Protein AF-A0AAD4GF85-F1 (afdb_monomer_lite)

Sequence (269 aa):
MTRWLQRQEAVIWFSGFLNWQHCLGLSNSEGSDSPGLVPSYQISQKPQFLKKTVHYLDQHHGALCFLDALKTFVSTLPRGPQYFEPNIHDHFDLFSNLVLHMPRFEHAAHRDLRIRSHPECSNRVHKPPTPARFDTVLVEVDPEQQQRRGLHGKTNCSVFRLPLHLGQYPQPLAYIHWFKPLQTYNRNVKMFRVSRSTRQWLSNAEIIPIDRIIHGVQFIPTGYVVMHWPIVSTSTSTSTLTFAFLNSIGYILSNHACGEGVGGWVGCK

Radius of gyration: 23.85 Å; chains: 1; bounding box: 64×49×78 Å

Organism: NCBI:txid1328754

Foldseek 3Di:
DVVVVLVVVQVLVVVLVVVVCVLQVVDDDDDDPDPRCQFDKDFDPAQPDWFDFPVNCCPFQVLVCVLVQLQVVLVPDPCHQPDDRRDRNGTWRWTFWMWTFRDDDPPDDGDTAIFGFATWADDPPPDHIDHTDGWKFWFDDDVVVCVVAPTWIWTGWTWTADDPNRHDDPAIKTKIFTWGHQDDQDPVVRWTAIGGDDDPNHTDIHIGGPSRTDHIWDDDPVRTTDDPRPPPPPPDDDDDDDDDDPPPVPPPPPPDDDDDDDDDDDDDD

pLDDT: mean 72.37, std 21.2, range [25.67, 96.12]

Structure (mmCIF, N/CA/C/O backbone):
data_AF-A0AAD4GF85-F1
#
_entry.id   AF-A0AAD4GF85-F1
#
loop_
_atom_site.group_PDB
_atom_site.id
_atom_site.type_symbol
_atom_site.label_atom_id
_atom_site.label_alt_id
_atom_site.label_comp_id
_atom_site.label_asym_id
_atom_site.label_entity_id
_atom_site.label_seq_id
_atom_site.pdbx_PDB_ins_code
_atom_site.Cartn_x
_atom_site.Cartn_y
_atom_site.Cartn_z
_atom_site.occupancy
_atom_site.B_iso_or_equiv
_atom_site.auth_seq_id
_atom_site.auth_comp_id
_atom_site.auth_asym_id
_atom_site.auth_atom_id
_atom_site.pdbx_PDB_model_num
ATOM 1 N N . MET A 1 1 ? 15.822 -28.926 -26.178 1.00 53.88 1 MET A N 1
ATOM 2 C CA . MET A 1 1 ? 15.135 -29.596 -25.047 1.00 53.88 1 MET A CA 1
ATOM 3 C C . MET A 1 1 ? 14.556 -28.637 -24.001 1.00 53.88 1 MET A C 1
ATOM 5 O O . MET A 1 1 ? 13.479 -28.914 -23.498 1.00 53.88 1 MET A O 1
ATOM 9 N N . THR A 1 2 ? 15.167 -27.484 -23.712 1.00 72.25 2 THR A N 1
ATOM 10 C CA . THR A 1 2 ? 14.718 -26.553 -22.647 1.00 72.25 2 THR A CA 1
ATOM 11 C C . THR A 1 2 ? 13.316 -25.946 -22.829 1.00 72.25 2 THR A C 1
ATOM 13 O O . THR A 1 2 ? 12.623 -25.708 -21.846 1.00 72.25 2 THR A O 1
ATOM 16 N N . ARG A 1 3 ? 12.844 -25.745 -24.070 1.00 63.72 3 ARG A N 1
ATOM 17 C CA . ARG A 1 3 ? 11.498 -25.188 -24.338 1.00 63.72 3 ARG A CA 1
ATOM 18 C C . ARG A 1 3 ? 10.346 -26.106 -23.921 1.00 63.72 3 ARG A C 1
ATOM 20 O O . ARG A 1 3 ? 9.285 -25.606 -23.572 1.00 63.72 3 ARG A O 1
ATOM 27 N N . TRP A 1 4 ? 10.531 -27.425 -23.997 1.00 79.94 4 TRP A N 1
ATOM 28 C CA . TRP A 1 4 ? 9.501 -28.380 -23.577 1.00 79.94 4 TRP A CA 1
ATOM 29 C C . TRP A 1 4 ? 9.348 -28.366 -22.054 1.00 79.94 4 TRP A C 1
ATOM 31 O O . TRP A 1 4 ? 8.233 -28.282 -21.555 1.00 79.94 4 TRP A O 1
ATOM 41 N N . LEU A 1 5 ? 10.472 -28.319 -21.335 1.00 76.31 5 LEU A N 1
ATOM 42 C CA . LEU A 1 5 ? 10.495 -28.261 -19.876 1.00 76.31 5 LEU A CA 1
ATOM 43 C C . LEU A 1 5 ? 9.848 -26.967 -19.352 1.00 76.31 5 LEU A C 1
ATOM 45 O O . LEU A 1 5 ? 8.964 -27.029 -18.510 1.00 76.31 5 LEU A O 1
ATOM 49 N N . GLN A 1 6 ? 10.166 -25.817 -19.960 1.00 62.38 6 GLN A N 1
ATOM 50 C CA . GLN A 1 6 ? 9.499 -24.542 -19.653 1.00 62.38 6 GLN A CA 1
ATOM 51 C C . GLN A 1 6 ? 7.983 -24.581 -19.893 1.00 62.38 6 GLN A C 1
ATOM 53 O O . GLN A 1 6 ? 7.231 -23.952 -19.158 1.00 62.38 6 GLN A O 1
ATOM 58 N N . ARG A 1 7 ? 7.517 -25.303 -20.925 1.00 71.94 7 ARG A N 1
ATOM 59 C CA . ARG A 1 7 ? 6.080 -25.483 -21.196 1.00 71.94 7 ARG A CA 1
ATOM 60 C C . ARG A 1 7 ? 5.408 -26.412 -20.184 1.00 71.94 7 ARG A C 1
ATOM 62 O O . ARG A 1 7 ? 4.249 -26.197 -19.862 1.00 71.94 7 ARG A O 1
ATOM 69 N N . GLN A 1 8 ? 6.112 -27.423 -19.690 1.00 70.38 8 GLN A N 1
ATOM 70 C CA . GLN A 1 8 ? 5.592 -28.309 -18.648 1.00 70.38 8 GLN A CA 1
ATOM 71 C C . GLN A 1 8 ? 5.510 -27.596 -17.301 1.00 70.38 8 GLN A C 1
ATOM 73 O O . GLN A 1 8 ? 4.442 -27.575 -16.700 1.00 70.38 8 GLN A O 1
ATOM 78 N N . GLU A 1 9 ? 6.577 -26.907 -16.886 1.00 64.62 9 GLU A N 1
ATOM 79 C CA . GLU A 1 9 ? 6.547 -26.029 -15.709 1.00 64.62 9 GLU A CA 1
ATOM 80 C C . GLU A 1 9 ? 5.398 -25.030 -15.829 1.00 64.62 9 GLU A C 1
ATOM 82 O O . GLU A 1 9 ? 4.623 -24.848 -14.896 1.00 64.62 9 GLU A O 1
ATOM 87 N N . ALA A 1 10 ? 5.228 -24.451 -17.018 1.00 66.75 10 ALA A N 1
ATOM 88 C CA . ALA A 1 10 ? 4.151 -23.531 -17.305 1.00 66.75 10 ALA A CA 1
ATOM 89 C C . ALA A 1 10 ? 2.745 -24.103 -17.044 1.00 66.75 10 ALA A C 1
ATOM 91 O O . ALA A 1 10 ? 1.900 -23.483 -16.398 1.00 66.75 10 ALA A O 1
ATOM 92 N N . VAL A 1 11 ? 2.482 -25.299 -17.556 1.00 70.12 11 VAL A N 1
ATOM 93 C CA . VAL A 1 11 ? 1.194 -25.970 -17.359 1.00 70.12 11 VAL A CA 1
ATOM 94 C C . VAL A 1 11 ? 0.993 -26.337 -15.888 1.00 70.12 11 VAL A C 1
ATOM 96 O O . VAL A 1 11 ? -0.098 -26.129 -15.360 1.00 70.12 11 VAL A O 1
ATOM 99 N N . ILE A 1 12 ? 2.043 -26.801 -15.203 1.00 68.31 12 ILE A N 1
ATOM 100 C CA . ILE A 1 12 ? 1.996 -27.160 -13.779 1.00 68.31 12 ILE A CA 1
ATOM 101 C C . ILE A 1 12 ? 1.658 -25.936 -12.929 1.00 68.31 12 ILE A C 1
ATOM 103 O O . ILE A 1 12 ? 0.705 -25.982 -12.153 1.00 68.31 12 ILE A O 1
ATOM 107 N N . TRP A 1 13 ? 2.366 -24.819 -13.122 1.00 65.38 13 TRP A N 1
ATOM 108 C CA . TRP A 1 13 ? 2.036 -23.565 -12.447 1.00 65.38 13 TRP A CA 1
ATOM 109 C C . TRP A 1 13 ? 0.590 -23.174 -12.749 1.00 65.38 13 TRP A C 1
ATOM 111 O O . TRP A 1 13 ? -0.169 -22.977 -11.804 1.00 65.38 13 TRP A O 1
ATOM 121 N N . PHE A 1 14 ? 0.172 -23.172 -14.024 1.00 67.12 14 PHE A N 1
ATOM 122 C CA . PHE A 1 14 ? -1.190 -22.792 -14.403 1.00 67.12 14 PHE A CA 1
ATOM 123 C C . PHE A 1 14 ? -2.275 -23.625 -13.720 1.00 67.12 14 PHE A C 1
ATOM 125 O O . PHE A 1 14 ? -3.199 -23.061 -13.134 1.00 67.12 14 PHE A O 1
ATOM 132 N N . SER A 1 15 ? -2.115 -24.947 -13.711 1.00 68.56 15 SER A N 1
ATOM 133 C CA . SER A 1 15 ? -3.014 -25.856 -12.996 1.00 68.56 15 SER A CA 1
ATOM 134 C C . SER A 1 15 ? -3.031 -25.598 -11.486 1.00 68.56 15 SER A C 1
ATOM 136 O O . SER A 1 15 ? -4.099 -25.591 -10.881 1.00 68.56 15 SER A O 1
ATOM 138 N N . GLY A 1 16 ? -1.875 -25.289 -10.887 1.00 64.56 16 GLY A N 1
ATOM 139 C CA . GLY A 1 16 ? -1.772 -24.913 -9.480 1.00 64.56 16 GLY A CA 1
ATOM 140 C C . GLY A 1 16 ? -2.574 -23.655 -9.148 1.00 64.56 16 GLY A C 1
ATOM 141 O O . GLY A 1 16 ? -3.289 -23.628 -8.153 1.00 64.56 16 GLY A O 1
ATOM 142 N N . PHE A 1 17 ? -2.533 -22.629 -9.996 1.00 63.88 17 PHE A N 1
ATOM 143 C CA . PHE A 1 17 ? -3.351 -21.429 -9.782 1.00 63.88 17 PHE A CA 1
ATOM 144 C C . PHE A 1 17 ? -4.832 -21.659 -9.997 1.00 63.88 17 PHE A C 1
ATOM 146 O O . PHE A 1 17 ? -5.611 -21.134 -9.214 1.00 63.88 17 PHE A O 1
ATOM 153 N N . LEU A 1 18 ? -5.232 -22.433 -11.009 1.00 65.56 18 LEU A N 1
ATOM 154 C CA . LEU A 1 18 ? -6.646 -22.766 -11.177 1.00 65.56 18 LEU A CA 1
ATOM 155 C C . LEU A 1 18 ? -7.161 -23.527 -9.953 1.00 65.56 18 LEU A C 1
ATOM 157 O O . LEU A 1 18 ? -8.182 -23.152 -9.387 1.00 65.56 18 LEU A O 1
ATOM 161 N N . ASN A 1 19 ? -6.408 -24.518 -9.469 1.00 64.81 19 ASN A N 1
ATOM 162 C CA . ASN A 1 19 ? -6.737 -25.228 -8.233 1.00 64.81 19 ASN A CA 1
ATOM 163 C C . ASN A 1 19 ? -6.766 -24.289 -7.026 1.00 64.81 19 ASN A C 1
ATOM 165 O O . ASN A 1 19 ? -7.674 -24.383 -6.212 1.00 64.81 19 ASN A O 1
ATOM 169 N N . TRP A 1 20 ? -5.822 -23.353 -6.922 1.00 62.88 20 TRP A N 1
ATOM 170 C CA . TRP A 1 20 ? -5.834 -22.332 -5.877 1.00 62.88 20 TRP A CA 1
ATOM 171 C C . TRP A 1 20 ? -7.079 -21.445 -5.954 1.00 62.88 20 TRP A C 1
ATOM 173 O O . TRP A 1 20 ? -7.731 -21.268 -4.932 1.00 62.88 20 TRP A O 1
ATOM 183 N N . GLN A 1 21 ? -7.466 -20.960 -7.137 1.00 60.12 21 GLN A N 1
ATOM 184 C CA . GLN A 1 21 ? -8.703 -20.194 -7.310 1.00 60.12 21 GLN A CA 1
ATOM 185 C C . GLN A 1 21 ? -9.938 -21.011 -6.911 1.00 60.12 21 GLN A C 1
ATOM 187 O O . GLN A 1 21 ? -10.830 -20.491 -6.244 1.00 60.12 21 GLN A O 1
ATOM 192 N N . HIS A 1 22 ? -9.972 -22.300 -7.258 1.00 60.28 22 HIS A N 1
ATOM 193 C CA . HIS A 1 22 ? -11.032 -23.208 -6.823 1.00 60.28 22 HIS A CA 1
ATOM 194 C C . HIS A 1 22 ? -11.029 -23.420 -5.299 1.00 60.28 22 HIS A C 1
ATOM 196 O O . HIS A 1 22 ? -12.092 -23.400 -4.684 1.00 60.28 22 HIS A O 1
ATOM 202 N N . CYS A 1 23 ? -9.859 -23.545 -4.664 1.00 53.03 23 CYS A N 1
ATOM 203 C CA . CYS A 1 23 ? -9.732 -23.643 -3.205 1.00 53.03 23 CYS A CA 1
ATOM 204 C C . CYS A 1 23 ? -10.131 -22.354 -2.474 1.00 53.03 23 CYS A C 1
ATOM 206 O O . CYS A 1 23 ? -10.570 -22.426 -1.328 1.00 53.03 23 CYS A O 1
ATOM 208 N N . LEU A 1 24 ? -9.999 -21.195 -3.123 1.00 55.16 24 LEU A N 1
ATOM 209 C CA . LEU A 1 24 ? -10.470 -19.912 -2.601 1.00 55.16 24 LEU A CA 1
ATOM 210 C C . LEU A 1 24 ? -11.994 -19.732 -2.681 1.00 55.16 24 LEU A C 1
ATOM 212 O O . LEU A 1 24 ? -12.502 -18.710 -2.228 1.00 55.16 24 LEU A O 1
ATOM 216 N N . GLY A 1 25 ? -12.732 -20.705 -3.224 1.00 51.81 25 GLY A N 1
ATOM 217 C CA . GLY A 1 25 ? -14.193 -20.641 -3.306 1.00 51.81 25 GLY A CA 1
ATOM 218 C C . GLY A 1 25 ? -14.712 -19.705 -4.401 1.00 51.81 25 GLY A C 1
ATOM 219 O O . GLY A 1 25 ? -15.858 -19.275 -4.342 1.00 51.81 25 GLY A O 1
ATOM 220 N N . LEU A 1 26 ? -13.900 -19.404 -5.422 1.00 52.22 26 LEU A N 1
ATOM 221 C CA . LEU A 1 26 ? -14.279 -18.505 -6.524 1.00 52.22 26 LEU A CA 1
ATOM 222 C C . LEU A 1 26 ? -15.211 -19.151 -7.566 1.00 52.22 26 LEU A C 1
ATOM 224 O O . LEU A 1 26 ? -15.557 -18.527 -8.568 1.00 52.22 26 LEU A O 1
ATOM 228 N N . SER A 1 27 ? -15.639 -20.396 -7.349 1.00 42.59 27 SER A N 1
ATOM 229 C CA . SER A 1 27 ? -16.716 -21.022 -8.113 1.00 42.59 27 SER A CA 1
ATOM 230 C C . SER A 1 27 ? -18.005 -20.987 -7.300 1.00 42.59 27 SER A C 1
ATOM 232 O O . SER A 1 27 ? -18.141 -21.736 -6.336 1.00 42.59 27 SER A O 1
ATOM 234 N N . ASN A 1 28 ? -18.940 -20.133 -7.721 1.00 46.31 28 ASN A N 1
ATOM 235 C CA . ASN A 1 28 ? -20.337 -20.118 -7.291 1.00 46.31 28 ASN A CA 1
ATOM 236 C C . ASN A 1 28 ? -20.897 -21.546 -7.150 1.00 46.31 28 ASN A C 1
ATOM 238 O O . ASN A 1 28 ? -21.217 -22.167 -8.160 1.00 46.31 28 ASN A O 1
ATOM 242 N N . SER A 1 29 ? -21.032 -22.056 -5.927 1.00 40.81 29 SER A N 1
ATOM 243 C CA . SER A 1 29 ? -22.025 -23.076 -5.583 1.00 40.81 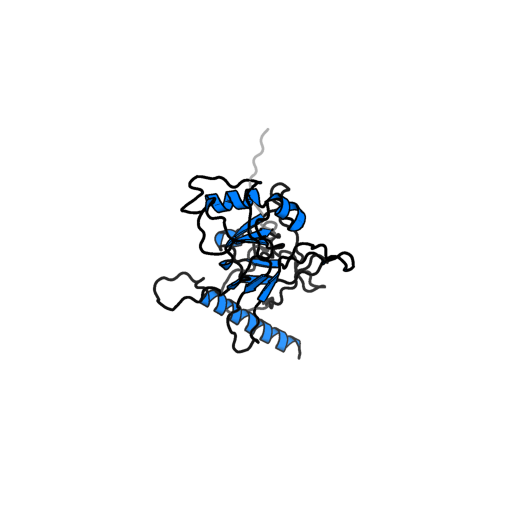29 SER A CA 1
ATOM 244 C C . SER A 1 29 ? -22.114 -23.232 -4.071 1.00 40.81 29 SER A C 1
ATOM 246 O O . SER A 1 29 ? -21.122 -23.437 -3.377 1.00 40.81 29 SER A O 1
ATOM 248 N N . GLU A 1 30 ? -23.345 -23.137 -3.599 1.00 46.44 30 GLU A N 1
ATOM 249 C CA . GLU A 1 30 ? -23.801 -23.320 -2.232 1.00 46.44 30 GLU A CA 1
ATOM 250 C C . GLU A 1 30 ? -23.448 -24.714 -1.679 1.00 46.44 30 GLU A C 1
ATOM 252 O O . GLU A 1 30 ? -23.461 -25.708 -2.404 1.00 46.44 30 GLU A O 1
ATOM 257 N N . GLY A 1 31 ? -23.208 -24.775 -0.364 1.00 44.59 31 GLY A N 1
ATOM 258 C CA . GLY A 1 31 ? -23.506 -25.957 0.448 1.00 44.59 31 GLY A CA 1
ATOM 259 C C . GLY A 1 31 ? -22.481 -27.091 0.457 1.00 44.59 31 GLY A C 1
ATOM 260 O O . GLY A 1 31 ? -22.820 -28.220 0.122 1.00 44.59 31 GLY A O 1
ATOM 261 N N . SER A 1 32 ? -21.257 -26.847 0.931 1.00 41.09 32 SER A N 1
ATOM 262 C CA . SER A 1 32 ? -20.459 -27.926 1.530 1.00 41.09 32 SER A CA 1
ATOM 263 C C . SER A 1 32 ? -19.525 -27.365 2.600 1.00 41.09 32 SER A C 1
ATOM 265 O O . SER A 1 32 ? -18.617 -26.599 2.285 1.00 41.09 32 SER A O 1
ATOM 267 N N . ASP A 1 33 ? -19.740 -27.780 3.853 1.00 42.44 33 ASP A N 1
ATOM 268 C CA . ASP A 1 33 ? -18.974 -27.439 5.064 1.00 42.44 33 ASP A CA 1
ATOM 269 C C . ASP A 1 33 ? -17.546 -28.020 5.045 1.00 42.44 33 ASP A C 1
ATOM 271 O O . ASP A 1 33 ? -17.130 -28.776 5.923 1.00 42.44 33 ASP A O 1
ATOM 275 N N . SER A 1 34 ? -16.768 -27.691 4.018 1.00 47.56 34 SER A N 1
ATOM 276 C CA . SER A 1 34 ? -15.325 -27.900 4.026 1.00 47.56 34 SER A CA 1
ATOM 277 C C . SER A 1 34 ? -14.684 -26.607 4.532 1.00 47.56 34 SER A C 1
ATOM 279 O O . SER A 1 34 ? -15.051 -25.542 4.033 1.00 47.56 34 SER A O 1
ATOM 281 N N . PRO A 1 35 ? -13.763 -26.636 5.517 1.00 47.06 35 PRO A N 1
ATOM 282 C CA . PRO A 1 35 ? -13.169 -25.421 6.063 1.00 47.06 35 PRO A CA 1
ATOM 283 C C . PRO A 1 35 ? -12.453 -24.665 4.940 1.00 47.06 35 PRO A C 1
ATOM 285 O O . PRO A 1 35 ? -11.386 -25.072 4.481 1.00 47.06 35 PRO A O 1
ATOM 288 N N . GLY A 1 36 ? -13.095 -23.598 4.460 1.00 44.00 36 GLY A N 1
ATOM 289 C CA . GLY A 1 36 ? -12.614 -22.771 3.365 1.00 44.00 36 GLY A CA 1
ATOM 290 C C . GLY A 1 36 ? -11.217 -22.257 3.682 1.00 44.00 36 GLY A C 1
ATOM 291 O O . GLY A 1 36 ? -10.998 -21.599 4.701 1.00 44.00 36 GLY A O 1
ATOM 292 N N . LEU A 1 37 ? -10.259 -22.583 2.818 1.00 54.06 37 LEU A N 1
ATOM 293 C CA . LEU A 1 37 ? -8.878 -22.129 2.923 1.00 54.06 37 LEU A CA 1
ATOM 294 C C . LEU A 1 37 ? -8.809 -20.670 2.464 1.00 54.06 37 LEU A C 1
ATOM 296 O O . LEU A 1 37 ? -8.350 -20.371 1.366 1.00 54.06 37 LEU A O 1
ATOM 300 N N . VAL A 1 38 ? -9.285 -19.755 3.311 1.00 56.03 38 VAL A N 1
ATOM 301 C CA . VAL A 1 38 ? -9.046 -18.311 3.174 1.00 56.03 38 VAL A CA 1
ATOM 302 C C . VAL A 1 38 ? -7.534 -18.099 2.998 1.00 56.03 38 VAL A C 1
ATOM 304 O O . VAL A 1 38 ? -6.768 -18.768 3.705 1.00 56.03 38 VAL A O 1
ATOM 307 N N . PRO A 1 39 ? -7.062 -17.211 2.095 1.00 60.38 39 PRO A N 1
ATOM 308 C CA . PRO A 1 39 ? -5.638 -16.943 1.960 1.00 60.38 39 PRO A CA 1
ATOM 309 C C . PRO A 1 39 ? -5.099 -16.521 3.326 1.00 60.38 39 PRO A C 1
ATOM 311 O O . PRO A 1 39 ? -5.436 -15.457 3.849 1.00 60.38 39 PRO A O 1
ATOM 314 N N . SER A 1 40 ? -4.295 -17.388 3.938 1.00 80.94 40 SER A N 1
ATOM 315 C CA . SER A 1 40 ? -3.709 -17.088 5.233 1.00 80.94 40 SER A CA 1
ATOM 316 C C . SER A 1 40 ? -2.645 -16.027 4.998 1.00 80.94 40 SER A C 1
ATOM 318 O O . SER A 1 40 ? -1.669 -16.252 4.283 1.00 80.94 40 SER A O 1
ATOM 320 N N . TYR A 1 41 ? -2.831 -14.847 5.570 1.00 89.06 41 TYR A N 1
ATOM 321 C CA . TYR A 1 41 ? -1.822 -13.802 5.563 1.00 89.06 41 TYR A CA 1
ATOM 322 C C . TYR A 1 41 ? -1.297 -13.578 6.977 1.00 89.06 41 TYR A C 1
ATOM 324 O O . TYR A 1 41 ? -2.004 -13.740 7.971 1.00 89.06 41 TYR A O 1
ATOM 332 N N . GLN A 1 42 ? -0.049 -13.142 7.063 1.00 90.19 42 GLN A N 1
ATOM 333 C CA . GLN A 1 42 ? 0.582 -12.713 8.296 1.00 90.19 42 GLN A CA 1
ATOM 334 C C . GLN A 1 42 ? 1.086 -11.283 8.126 1.00 90.19 42 GLN A C 1
ATOM 336 O O . GLN A 1 42 ? 1.947 -10.985 7.299 1.00 90.19 42 GLN A O 1
ATOM 341 N N . ILE A 1 43 ? 0.564 -10.371 8.938 1.00 90.38 43 ILE A N 1
ATOM 342 C CA . ILE A 1 43 ? 1.111 -9.018 9.062 1.00 90.38 43 ILE A CA 1
ATOM 343 C C . ILE A 1 43 ? 2.122 -8.959 10.205 1.00 90.38 43 ILE A C 1
ATOM 345 O O . ILE A 1 43 ? 2.111 -9.780 11.125 1.00 90.38 43 ILE A O 1
ATOM 349 N N . SER A 1 44 ? 3.006 -7.962 10.163 1.00 86.75 44 SER A N 1
ATOM 350 C CA . SER A 1 44 ? 3.911 -7.690 11.287 1.00 86.75 44 SER A CA 1
ATOM 351 C C . SER A 1 44 ? 3.103 -7.482 12.574 1.00 86.75 44 SER A C 1
ATOM 353 O O . SER A 1 44 ? 2.166 -6.691 12.584 1.00 86.75 44 SER A O 1
ATOM 355 N N . GLN A 1 45 ? 3.473 -8.161 13.666 1.00 85.00 45 GLN A N 1
ATOM 356 C CA . GLN A 1 45 ? 2.732 -8.079 14.937 1.00 85.00 45 GLN A CA 1
ATOM 357 C C . GLN A 1 45 ? 2.645 -6.648 15.481 1.00 85.00 45 GLN A C 1
ATOM 359 O O . GLN A 1 45 ? 1.644 -6.267 16.081 1.00 85.00 45 GLN A O 1
ATOM 364 N N . LYS A 1 46 ? 3.702 -5.860 15.269 1.00 89.50 46 LYS A N 1
ATOM 365 C CA . LYS A 1 46 ? 3.772 -4.456 15.665 1.00 89.50 46 LYS A CA 1
ATOM 366 C C . LYS A 1 46 ? 3.799 -3.577 14.413 1.00 89.50 46 LYS A C 1
ATOM 368 O O . LYS A 1 46 ? 4.606 -3.857 13.517 1.00 89.50 46 LYS A O 1
ATOM 373 N N . PRO A 1 47 ? 2.963 -2.528 14.339 1.00 90.50 47 PRO A N 1
ATOM 374 C CA . PRO A 1 47 ? 3.096 -1.519 13.298 1.00 90.50 47 PRO A CA 1
ATOM 375 C C . PRO A 1 47 ? 4.452 -0.828 13.456 1.00 90.50 47 PRO A C 1
ATOM 377 O O . PRO A 1 47 ? 4.916 -0.566 14.567 1.00 90.50 47 PRO A O 1
ATOM 380 N N . GLN A 1 48 ? 5.119 -0.575 12.337 1.00 90.75 48 GLN A N 1
ATOM 381 C CA . GLN A 1 48 ? 6.446 0.044 12.357 1.00 90.75 48 GLN A CA 1
ATOM 382 C C . GLN A 1 48 ? 6.361 1.563 12.384 1.00 90.75 48 GLN A C 1
ATOM 384 O O . GLN A 1 48 ? 7.250 2.227 12.914 1.00 90.75 48 GLN A O 1
ATOM 389 N N . PHE A 1 49 ? 5.266 2.103 11.855 1.00 91.06 49 PHE A N 1
ATOM 390 C CA . PHE A 1 49 ? 4.985 3.524 11.865 1.00 91.06 49 PHE A CA 1
ATOM 391 C C . PHE A 1 49 ? 3.660 3.728 12.592 1.00 91.06 49 PHE A C 1
ATOM 393 O O . PHE A 1 49 ? 2.588 3.548 12.024 1.00 91.06 49 PHE A O 1
ATOM 400 N N . LEU A 1 50 ? 3.760 4.038 13.881 1.00 93.50 50 LEU A N 1
ATOM 401 C CA . LEU A 1 50 ? 2.617 4.309 14.744 1.00 93.50 50 LEU A CA 1
ATOM 402 C C . LEU A 1 50 ? 2.098 5.727 14.518 1.00 93.50 50 LEU A C 1
ATOM 404 O O . LEU A 1 50 ? 2.901 6.653 14.347 1.00 93.50 50 LEU A O 1
ATOM 408 N N . LYS A 1 51 ? 0.773 5.883 14.590 1.00 94.12 51 LYS A N 1
ATOM 409 C CA . LYS A 1 51 ? 0.073 7.174 14.612 1.00 94.12 51 LYS A CA 1
ATOM 410 C C . LYS A 1 51 ? 0.571 8.151 13.538 1.00 94.12 51 LYS A C 1
ATOM 412 O O . LYS A 1 51 ? 0.942 9.285 13.835 1.00 94.12 51 LYS A O 1
ATOM 417 N N . LYS A 1 52 ? 0.643 7.710 12.284 1.00 95.44 52 LYS A N 1
ATOM 418 C CA . LYS A 1 52 ? 1.039 8.571 11.163 1.00 95.44 52 LYS A CA 1
ATOM 419 C C . LYS A 1 52 ? -0.158 9.313 10.599 1.00 95.44 52 LYS A C 1
ATOM 421 O O . LYS A 1 52 ? -1.214 8.722 10.412 1.00 95.44 52 LYS A O 1
ATOM 426 N N . THR A 1 53 ? 0.018 10.602 10.334 1.00 96.12 53 THR A N 1
ATOM 427 C CA . THR A 1 53 ? -1.030 11.451 9.765 1.00 96.12 53 THR A CA 1
ATOM 428 C C . THR A 1 53 ? -1.228 11.172 8.278 1.00 96.12 53 THR A C 1
ATOM 430 O O . THR A 1 53 ? -0.337 10.640 7.608 1.00 96.12 53 THR A O 1
ATOM 433 N N . VAL A 1 54 ? -2.368 11.598 7.732 1.00 94.94 54 VAL A N 1
ATOM 434 C CA . VAL A 1 54 ? -2.631 11.542 6.282 1.00 94.94 54 VAL A CA 1
ATOM 435 C C . VAL A 1 54 ? -1.549 12.285 5.492 1.00 94.94 54 VAL A C 1
ATOM 437 O O . VAL A 1 54 ? -1.057 11.784 4.488 1.00 94.94 54 VAL A O 1
ATOM 440 N N . HIS A 1 55 ? -1.097 13.436 5.992 1.00 95.25 55 HIS A N 1
ATOM 441 C CA . HIS A 1 55 ? -0.012 14.195 5.368 1.00 95.25 55 HIS A CA 1
ATOM 442 C C . HIS A 1 55 ? 1.315 13.414 5.322 1.00 95.25 55 HIS A C 1
ATOM 444 O O . HIS A 1 55 ? 2.041 13.471 4.333 1.00 95.25 55 HIS A O 1
ATOM 450 N N . TYR A 1 56 ? 1.629 12.634 6.364 1.00 94.19 56 TYR A N 1
ATOM 451 C CA . TYR A 1 56 ? 2.810 11.763 6.353 1.00 94.19 56 TYR A CA 1
ATOM 452 C C . TYR A 1 56 ? 2.697 10.669 5.281 1.00 94.19 56 TYR A C 1
ATOM 454 O O . TYR A 1 56 ? 3.682 10.352 4.613 1.00 94.19 56 TYR A O 1
ATOM 462 N N . LEU A 1 57 ? 1.503 10.096 5.107 1.00 92.94 57 LEU A N 1
ATOM 463 C CA . LEU A 1 57 ? 1.239 9.103 4.064 1.00 92.94 57 LEU A CA 1
ATOM 464 C C . LEU A 1 57 ? 1.423 9.687 2.665 1.00 92.94 57 LEU A C 1
ATOM 466 O O . LEU A 1 57 ? 2.013 9.036 1.803 1.00 92.94 57 LEU A O 1
ATOM 470 N N . ASP A 1 58 ? 0.967 10.913 2.449 1.00 91.94 58 ASP A N 1
ATOM 471 C CA . ASP A 1 58 ? 1.159 11.601 1.181 1.00 91.94 58 ASP A CA 1
ATOM 472 C C . ASP A 1 58 ? 2.656 11.774 0.866 1.00 91.94 58 ASP A C 1
ATOM 474 O O . ASP A 1 58 ? 3.174 11.221 -0.108 1.00 91.94 58 ASP A O 1
ATOM 478 N N . GLN A 1 59 ? 3.392 12.415 1.777 1.00 92.12 59 GLN A N 1
ATOM 479 C CA . GLN A 1 59 ? 4.797 12.762 1.557 1.00 92.12 59 GLN A CA 1
ATOM 480 C C . GLN A 1 59 ? 5.735 11.553 1.470 1.00 92.12 59 GLN A C 1
ATOM 482 O O . GLN A 1 59 ? 6.634 11.530 0.632 1.00 92.12 59 GLN A O 1
ATOM 487 N N . HIS A 1 60 ? 5.557 10.554 2.339 1.00 91.38 60 HIS A N 1
ATOM 488 C CA . HIS A 1 60 ? 6.523 9.459 2.477 1.00 91.38 60 HIS A CA 1
ATOM 489 C C . HIS A 1 60 ? 6.077 8.158 1.810 1.00 91.38 60 HIS A C 1
ATOM 491 O O . HIS A 1 60 ? 6.921 7.377 1.370 1.00 91.38 60 HIS A O 1
ATOM 497 N N . HIS A 1 61 ? 4.767 7.913 1.727 1.00 89.31 61 HIS A N 1
ATOM 498 C CA . HIS A 1 61 ? 4.214 6.722 1.078 1.00 89.31 61 HIS A CA 1
ATOM 499 C C . HIS A 1 61 ? 3.696 6.997 -0.344 1.00 89.31 61 HIS A C 1
ATOM 501 O O . HIS A 1 61 ? 3.327 6.055 -1.049 1.00 89.31 61 HIS A O 1
ATOM 507 N N . GLY A 1 62 ? 3.690 8.261 -0.789 1.00 88.06 62 GLY A N 1
ATOM 508 C CA . GLY A 1 62 ? 3.155 8.665 -2.090 1.00 88.06 62 GLY A CA 1
ATOM 509 C C . GLY A 1 62 ? 1.634 8.536 -2.174 1.00 88.06 62 GLY A C 1
ATOM 510 O O . GLY A 1 62 ? 1.090 8.374 -3.267 1.00 88.06 62 GLY A O 1
ATOM 511 N N . ALA A 1 63 ? 0.951 8.552 -1.028 1.00 90.00 63 ALA A N 1
ATOM 512 C CA . ALA A 1 63 ? -0.471 8.264 -0.906 1.00 90.00 63 ALA A CA 1
ATOM 513 C C . ALA A 1 63 ? -1.347 9.518 -1.079 1.00 90.00 63 ALA A C 1
ATOM 515 O O . ALA A 1 63 ? -2.176 9.836 -0.230 1.00 90.00 63 ALA A O 1
ATOM 516 N N . LEU A 1 64 ? -1.170 10.210 -2.207 1.00 89.38 64 LEU A N 1
ATOM 517 C CA . LEU A 1 64 ? -1.803 11.502 -2.523 1.00 89.38 64 LEU A CA 1
ATOM 518 C C . LEU A 1 64 ? -3.335 11.501 -2.386 1.00 89.38 64 LEU A C 1
ATOM 520 O O . LEU A 1 64 ? -3.923 12.475 -1.934 1.00 89.38 64 LEU A O 1
ATOM 524 N N . CYS A 1 65 ? -3.992 10.404 -2.768 1.00 90.50 65 CYS A N 1
ATOM 525 C CA . CYS A 1 65 ? -5.454 10.284 -2.768 1.00 90.50 65 CYS A CA 1
ATOM 526 C C . CYS A 1 65 ? -5.961 9.391 -1.625 1.00 90.50 65 CYS A C 1
ATOM 528 O O . CYS A 1 65 ? -7.041 8.806 -1.721 1.00 90.50 65 CYS A O 1
ATOM 530 N N . PHE A 1 66 ? -5.172 9.243 -0.553 1.00 93.50 66 PHE A N 1
ATOM 531 C CA . PHE A 1 66 ? -5.508 8.359 0.563 1.00 93.50 66 PHE A CA 1
ATOM 532 C C . PHE A 1 66 ? -6.842 8.720 1.211 1.00 93.50 66 PHE A C 1
ATOM 534 O O . PHE A 1 66 ? -7.669 7.838 1.430 1.00 93.50 66 PHE A O 1
ATOM 541 N N . LEU A 1 67 ? -7.066 10.006 1.493 1.00 94.69 67 LEU A N 1
ATOM 542 C CA . LEU A 1 67 ? -8.269 10.455 2.190 1.00 94.69 67 LEU A CA 1
ATOM 543 C C . LEU A 1 67 ? -9.537 10.200 1.367 1.00 94.69 67 LEU A C 1
ATOM 545 O O . LEU A 1 67 ? -10.524 9.706 1.904 1.00 94.69 67 LEU A O 1
ATOM 549 N N . ASP A 1 68 ? -9.499 10.482 0.066 1.00 93.81 68 ASP A N 1
ATOM 550 C CA . ASP A 1 68 ? -10.640 10.267 -0.830 1.00 93.81 68 ASP A CA 1
ATOM 551 C C . ASP A 1 68 ? -10.954 8.776 -0.986 1.00 93.81 68 ASP A C 1
ATOM 553 O O . ASP A 1 68 ? -12.116 8.358 -0.917 1.00 93.81 68 ASP A O 1
ATOM 557 N N . ALA A 1 69 ? -9.911 7.951 -1.126 1.00 93.75 69 ALA A N 1
ATOM 558 C CA . ALA A 1 69 ? -10.051 6.501 -1.162 1.00 93.75 69 ALA A CA 1
ATOM 559 C C . ALA A 1 69 ? -10.605 5.956 0.166 1.00 93.75 69 ALA A C 1
ATOM 561 O O . ALA A 1 69 ? -11.442 5.054 0.157 1.00 93.75 69 ALA A O 1
ATOM 562 N N . LEU A 1 70 ? -10.199 6.533 1.302 1.00 94.62 70 LEU A N 1
ATOM 563 C CA . LEU A 1 70 ? -10.696 6.165 2.625 1.00 94.62 70 LEU A CA 1
ATOM 564 C C . LEU A 1 70 ? -12.162 6.540 2.811 1.00 94.62 70 LEU A C 1
ATOM 566 O O . LEU A 1 70 ? -12.933 5.704 3.266 1.00 94.62 70 LEU A O 1
ATOM 570 N N . LYS A 1 71 ? -12.566 7.750 2.416 1.00 94.19 71 LYS A N 1
ATOM 571 C CA . LYS A 1 71 ? -13.975 8.173 2.437 1.00 94.19 71 LYS A CA 1
ATOM 572 C C . LYS A 1 71 ? -14.845 7.253 1.585 1.00 94.19 71 LYS A C 1
ATOM 574 O O . LYS A 1 71 ? -15.904 6.829 2.036 1.00 94.19 71 LYS A O 1
ATOM 579 N N . THR A 1 72 ? -14.362 6.900 0.394 1.00 93.25 72 THR A N 1
ATOM 580 C CA . THR A 1 72 ? -15.049 5.971 -0.516 1.00 93.25 72 THR A CA 1
ATOM 581 C C . THR A 1 72 ? -15.160 4.568 0.079 1.00 93.25 72 THR A C 1
ATOM 583 O O . THR A 1 72 ? -16.187 3.922 -0.066 1.00 93.25 72 THR A O 1
ATOM 586 N N . PHE A 1 73 ? -14.123 4.082 0.761 1.00 93.25 73 PHE A N 1
ATOM 587 C CA . PHE A 1 73 ? -14.163 2.772 1.412 1.00 93.25 73 PHE A CA 1
ATOM 588 C C . PHE A 1 73 ? -15.072 2.768 2.647 1.00 93.25 73 PHE A C 1
ATOM 590 O O . PHE A 1 73 ? -15.858 1.854 2.850 1.00 93.25 73 PHE A O 1
ATOM 597 N N . VAL A 1 74 ? -14.995 3.801 3.481 1.00 93.69 74 VAL A N 1
ATOM 598 C CA . VAL A 1 74 ? -15.790 3.900 4.710 1.00 93.69 74 VAL A CA 1
ATOM 599 C C . VAL A 1 74 ? -17.284 4.059 4.398 1.00 93.69 74 VAL A C 1
ATOM 601 O O . VAL A 1 74 ? -18.111 3.525 5.135 1.00 93.69 74 VAL A O 1
ATOM 604 N N . SER A 1 75 ? -17.647 4.705 3.284 1.00 91.94 75 SER A N 1
ATOM 605 C CA . SER A 1 75 ? -19.045 4.817 2.846 1.00 91.94 75 SER A CA 1
ATOM 606 C C . SER A 1 75 ? -19.647 3.508 2.323 1.00 91.94 75 SER A C 1
ATOM 608 O O . SER A 1 75 ? -20.869 3.376 2.318 1.00 91.94 75 SER A O 1
ATOM 610 N N . THR A 1 76 ? -18.827 2.531 1.916 1.00 90.62 76 THR A N 1
ATOM 611 C CA . THR A 1 76 ? -19.310 1.200 1.505 1.00 90.62 76 THR A CA 1
ATOM 612 C C . THR A 1 76 ? -19.447 0.227 2.674 1.00 90.62 76 THR A C 1
ATOM 614 O O . THR A 1 76 ? -20.023 -0.850 2.506 1.00 90.62 76 THR A O 1
ATOM 617 N N . LEU A 1 77 ? -18.955 0.579 3.867 1.00 89.06 77 LEU A N 1
ATOM 618 C CA . LEU A 1 77 ? -19.089 -0.274 5.042 1.00 89.06 77 LEU A CA 1
ATOM 619 C C . LEU A 1 77 ? -20.555 -0.325 5.514 1.00 89.06 77 LEU A C 1
ATOM 621 O O . LEU A 1 77 ? -21.187 0.719 5.675 1.00 89.06 77 LEU A O 1
ATOM 625 N N . PRO A 1 78 ? -21.098 -1.518 5.832 1.00 80.69 78 PRO A N 1
ATOM 626 C CA . PRO A 1 78 ? -22.492 -1.669 6.269 1.00 80.69 78 PRO A CA 1
ATOM 627 C C . PRO A 1 78 ? -22.768 -0.989 7.617 1.00 80.69 78 PRO A C 1
ATOM 629 O O . PRO A 1 78 ? -23.888 -0.580 7.904 1.00 80.69 78 PRO A O 1
ATOM 632 N N . ARG A 1 79 ? -21.730 -0.844 8.445 1.00 73.44 79 ARG A N 1
ATOM 633 C CA . ARG A 1 79 ? -21.713 0.006 9.638 1.00 73.44 79 ARG A CA 1
ATOM 634 C C . ARG A 1 79 ? -20.777 1.171 9.352 1.00 73.44 79 ARG A C 1
ATOM 636 O O . ARG A 1 79 ? -19.683 1.215 9.911 1.00 73.44 79 ARG A O 1
ATOM 643 N N . GLY A 1 80 ? -21.177 2.013 8.398 1.00 63.84 80 GLY A N 1
ATOM 644 C CA . GLY A 1 80 ? -20.441 3.203 7.977 1.00 63.84 80 GLY A CA 1
ATOM 645 C C . GLY A 1 80 ? -20.097 4.131 9.150 1.00 63.84 80 GLY A C 1
ATOM 646 O O . GLY A 1 80 ? -20.371 3.804 10.308 1.00 63.84 80 GLY A O 1
ATOM 647 N N . PRO A 1 81 ? -19.499 5.299 8.885 1.00 66.25 81 PRO A N 1
ATOM 648 C CA . PRO A 1 81 ? -19.029 6.178 9.943 1.00 66.25 81 PRO A CA 1
ATOM 649 C C . PRO A 1 81 ? -20.236 6.628 10.770 1.00 66.25 81 PRO A C 1
ATOM 651 O O . PRO A 1 81 ? -21.013 7.470 10.334 1.00 66.25 81 PRO A O 1
ATOM 654 N N . GLN A 1 82 ? -20.433 6.030 11.950 1.00 65.69 82 GLN A N 1
ATOM 655 C CA . GLN A 1 82 ? -21.626 6.312 12.753 1.00 65.69 82 GLN A CA 1
ATOM 656 C C . GLN A 1 82 ? -21.628 7.761 13.249 1.00 65.69 82 GLN A C 1
ATOM 658 O O . GLN A 1 82 ? -22.697 8.310 13.490 1.00 65.69 82 GLN A O 1
ATOM 663 N N . TYR A 1 83 ? -20.442 8.373 13.383 1.00 70.06 83 TYR A N 1
ATOM 664 C CA . TYR A 1 83 ? -20.291 9.694 13.998 1.00 70.06 83 TYR A CA 1
ATOM 665 C C . TYR A 1 83 ? -19.173 10.574 13.412 1.00 70.06 83 TYR A C 1
ATOM 667 O O . TYR A 1 83 ? -19.252 11.791 13.551 1.00 70.06 83 TYR A O 1
ATOM 675 N N . PHE A 1 84 ? -18.140 10.009 12.767 1.00 84.56 84 PHE A N 1
ATOM 676 C CA . PHE A 1 84 ? -16.955 10.770 12.343 1.00 84.56 84 PHE A CA 1
ATOM 677 C C . PHE A 1 84 ? -16.587 10.524 10.884 1.00 84.56 84 PHE A C 1
ATOM 679 O O . PHE A 1 84 ? -16.343 9.389 10.477 1.00 84.56 84 PHE A O 1
ATOM 686 N N . GLU A 1 85 ? -16.485 11.602 10.111 1.00 90.75 85 GLU A N 1
ATOM 687 C CA . GLU A 1 85 ? -15.918 11.541 8.768 1.00 90.75 85 GLU A CA 1
ATOM 688 C C . GLU A 1 85 ? -14.384 11.464 8.819 1.00 90.75 85 GLU A C 1
ATOM 690 O O . GLU A 1 85 ? -13.769 12.160 9.633 1.00 90.75 85 GLU A O 1
ATOM 695 N N . PRO A 1 86 ? -13.748 10.678 7.927 1.00 93.56 86 PRO A N 1
ATOM 696 C CA . PRO A 1 86 ? -12.297 10.667 7.801 1.00 93.56 86 PRO A CA 1
ATOM 697 C C . PRO A 1 86 ? -11.733 12.068 7.534 1.00 93.56 86 PRO A C 1
ATOM 699 O O . PRO A 1 86 ? -12.186 12.772 6.623 1.00 93.56 86 PRO A O 1
ATOM 702 N N . ASN A 1 87 ? -10.701 12.445 8.288 1.00 94.00 87 ASN A N 1
ATOM 703 C CA . ASN A 1 87 ? -10.085 13.769 8.274 1.00 94.00 87 ASN A CA 1
ATOM 704 C C . ASN A 1 87 ? -8.557 13.700 8.070 1.00 94.00 87 ASN A C 1
ATOM 706 O O . ASN A 1 87 ? -7.905 12.697 8.348 1.00 94.00 87 ASN A O 1
ATOM 710 N N . ILE A 1 88 ? -7.949 14.807 7.634 1.00 94.75 88 ILE A N 1
ATOM 711 C CA . ILE A 1 88 ? -6.495 14.954 7.448 1.00 94.75 88 ILE A CA 1
ATOM 712 C C . ILE A 1 88 ? -5.695 14.772 8.748 1.00 94.75 88 ILE A C 1
ATOM 714 O O . ILE A 1 88 ? -4.519 14.405 8.712 1.00 94.75 88 ILE A O 1
ATOM 718 N N . HIS A 1 89 ? -6.334 15.028 9.892 1.00 94.62 89 HIS A N 1
ATOM 719 C CA . HIS A 1 89 ? -5.746 14.900 11.224 1.00 94.62 89 HIS A CA 1
ATOM 720 C C . HIS A 1 89 ? -5.885 13.491 11.810 1.00 94.62 89 HIS A C 1
ATOM 722 O O . HIS A 1 89 ? -5.445 13.261 12.937 1.00 94.62 89 HIS A O 1
ATOM 728 N N . ASP A 1 90 ? -6.477 12.546 11.077 1.00 94.88 90 ASP A N 1
ATOM 729 C CA . ASP A 1 90 ? -6.528 11.159 11.517 1.00 94.88 90 ASP A CA 1
ATOM 730 C C . ASP A 1 90 ? -5.140 10.523 11.509 1.00 94.88 90 ASP A C 1
ATOM 732 O O . ASP A 1 90 ? -4.270 10.840 10.691 1.00 94.88 90 ASP A O 1
ATOM 736 N N . HIS A 1 91 ? -4.948 9.610 12.457 1.00 95.50 91 HIS A N 1
ATOM 737 C CA . HIS A 1 91 ? -3.691 8.918 12.679 1.00 95.50 91 HIS A CA 1
ATOM 738 C C . HIS A 1 91 ? -3.871 7.430 12.383 1.00 95.50 91 HIS A C 1
ATOM 740 O O . HIS A 1 91 ? -4.808 6.799 12.870 1.00 95.50 91 HIS A O 1
ATOM 746 N N . PHE A 1 92 ? -2.939 6.867 11.621 1.00 95.31 92 PHE A N 1
ATOM 747 C CA . PHE A 1 92 ? -2.982 5.485 11.162 1.00 95.31 92 PHE A CA 1
ATOM 748 C C . PHE A 1 92 ? -1.731 4.734 11.597 1.00 95.31 92 PHE A C 1
ATOM 750 O O . PHE A 1 92 ? -0.614 5.255 11.546 1.00 95.31 92 PHE A O 1
ATOM 757 N N . ASP A 1 93 ? -1.930 3.484 11.995 1.00 94.88 93 ASP A N 1
ATOM 758 C CA . ASP A 1 93 ? -0.847 2.558 12.289 1.00 94.88 93 ASP A CA 1
ATOM 759 C C . ASP A 1 93 ? -0.507 1.763 11.031 1.00 94.88 93 ASP A C 1
ATOM 761 O O . ASP A 1 93 ? -1.341 1.018 10.506 1.00 94.88 93 ASP A O 1
ATOM 765 N N . LEU A 1 94 ? 0.725 1.929 10.545 1.00 94.44 94 LEU A N 1
ATOM 766 C CA . LEU A 1 94 ? 1.178 1.347 9.285 1.00 94.44 94 LEU A CA 1
ATOM 767 C C . LEU A 1 94 ? 2.074 0.136 9.514 1.00 94.44 94 LEU A C 1
ATOM 769 O O . LEU A 1 94 ? 3.012 0.139 10.326 1.00 94.44 94 LEU A O 1
ATOM 773 N N . PHE A 1 95 ? 1.821 -0.890 8.715 1.00 93.94 95 PHE A N 1
ATOM 774 C CA . PHE A 1 95 ? 2.567 -2.134 8.688 1.00 93.94 95 PHE A CA 1
ATOM 775 C C . PHE A 1 95 ? 3.427 -2.163 7.432 1.00 93.94 95 PHE A C 1
ATOM 777 O O . PHE A 1 95 ? 2.960 -1.917 6.324 1.00 93.94 95 PHE A O 1
ATOM 784 N N . SER A 1 96 ? 4.704 -2.482 7.597 1.00 90.00 96 SER A N 1
ATOM 785 C CA . SER A 1 96 ? 5.647 -2.446 6.480 1.00 90.00 96 SER A CA 1
ATOM 786 C C . SER A 1 96 ? 5.871 -3.795 5.815 1.00 90.00 96 SER A C 1
ATOM 788 O O . SER A 1 96 ? 6.486 -3.855 4.754 1.00 90.00 96 SER A O 1
ATOM 790 N N . ASN A 1 97 ? 5.448 -4.886 6.457 1.00 91.50 97 ASN A N 1
ATOM 791 C CA . ASN A 1 97 ? 5.549 -6.221 5.893 1.00 91.50 97 ASN A CA 1
ATOM 792 C C . ASN A 1 97 ? 4.211 -6.928 6.024 1.00 91.50 97 ASN A C 1
ATOM 794 O O . ASN A 1 97 ? 3.661 -7.035 7.127 1.00 91.50 97 ASN A O 1
ATOM 798 N N . LEU A 1 98 ? 3.784 -7.451 4.888 1.00 92.00 98 LEU A N 1
ATOM 799 C CA . LEU A 1 98 ? 2.691 -8.382 4.722 1.00 92.00 98 LEU A CA 1
ATOM 800 C C . LEU A 1 98 ? 3.288 -9.659 4.130 1.00 92.00 98 LEU A C 1
ATOM 802 O O . LEU A 1 98 ? 4.026 -9.600 3.150 1.00 92.00 98 LEU A O 1
ATOM 806 N N . VAL A 1 99 ? 3.018 -10.799 4.744 1.00 91.94 99 VAL A N 1
ATOM 807 C CA . VAL A 1 99 ? 3.399 -12.114 4.237 1.00 91.94 99 VAL A CA 1
ATOM 808 C C . VAL A 1 99 ? 2.125 -12.812 3.794 1.00 91.94 99 VAL A C 1
ATOM 810 O O . VAL A 1 99 ? 1.200 -12.954 4.584 1.00 91.94 99 VAL A O 1
ATOM 813 N N . LEU A 1 100 ? 2.065 -13.209 2.530 1.00 89.12 100 LEU A N 1
ATOM 814 C CA . LEU A 1 100 ? 0.991 -14.029 1.990 1.00 89.12 100 LEU A CA 1
ATOM 815 C C . LEU A 1 100 ? 1.471 -15.477 1.973 1.00 89.12 100 LEU A C 1
ATOM 817 O O . LEU A 1 100 ? 2.494 -15.780 1.347 1.00 89.12 100 LEU A O 1
ATOM 821 N N . HIS A 1 101 ? 0.754 -16.358 2.666 1.00 86.19 101 HIS A N 1
ATOM 822 C CA . HIS A 1 101 ? 1.022 -17.787 2.602 1.00 86.19 101 HIS A CA 1
ATOM 823 C C . HIS A 1 101 ? 0.391 -18.334 1.331 1.00 86.19 101 HIS A C 1
ATOM 825 O O . HIS A 1 101 ? -0.831 -18.390 1.187 1.00 86.19 101 HIS A O 1
ATOM 831 N N . MET A 1 102 ? 1.245 -18.719 0.389 1.00 78.94 102 MET A N 1
ATOM 832 C CA . MET A 1 102 ? 0.792 -19.380 -0.823 1.00 78.94 102 MET A CA 1
ATOM 833 C C . MET A 1 102 ? 0.365 -20.815 -0.483 1.00 78.94 102 MET A C 1
ATOM 835 O O . MET A 1 102 ? 1.000 -21.459 0.362 1.00 78.94 102 MET A O 1
ATOM 839 N N . PRO A 1 103 ? -0.684 -21.343 -1.135 1.00 69.75 103 PRO A N 1
ATOM 840 C CA . PRO A 1 103 ? -1.056 -22.746 -0.993 1.00 69.75 103 PRO A CA 1
ATOM 841 C C . PRO A 1 103 ? 0.135 -23.657 -1.308 1.00 69.75 103 PRO A C 1
ATOM 843 O O . PRO A 1 103 ? 1.018 -23.344 -2.113 1.00 69.75 103 PRO A O 1
ATOM 846 N N . ARG A 1 104 ? 0.156 -24.813 -0.650 1.00 65.69 104 ARG A N 1
ATOM 847 C CA . ARG A 1 104 ? 1.190 -25.821 -0.857 1.00 65.69 104 ARG A CA 1
ATOM 848 C C . ARG A 1 104 ? 0.950 -26.502 -2.201 1.00 65.69 104 ARG A C 1
ATOM 850 O O . ARG A 1 104 ? -0.106 -27.089 -2.403 1.00 65.69 104 ARG A O 1
ATOM 857 N N . PHE A 1 105 ? 1.938 -26.458 -3.087 1.00 63.25 105 PHE A N 1
ATOM 858 C CA . PHE A 1 105 ? 1.940 -27.259 -4.307 1.00 63.25 105 PHE A CA 1
ATOM 859 C C . PHE A 1 105 ? 2.977 -28.370 -4.162 1.00 63.25 105 PHE A C 1
ATOM 861 O O . PHE A 1 105 ? 4.121 -28.086 -3.820 1.00 63.25 105 PHE A O 1
ATOM 868 N N . GLU A 1 106 ? 2.597 -29.618 -4.449 1.00 56.59 106 GLU A N 1
ATOM 869 C CA . GLU A 1 106 ? 3.460 -30.808 -4.295 1.00 56.59 106 GLU A CA 1
ATOM 870 C C . GLU A 1 106 ? 4.795 -30.698 -5.054 1.00 56.59 106 GLU A C 1
ATOM 872 O O . GLU A 1 106 ? 5.795 -31.278 -4.646 1.00 56.59 106 GLU A O 1
ATOM 877 N N . HIS A 1 107 ? 4.826 -29.897 -6.123 1.00 59.47 107 HIS A N 1
ATOM 878 C CA . HIS A 1 107 ? 5.972 -29.758 -7.023 1.00 59.47 107 HIS A CA 1
ATOM 879 C C . HIS A 1 107 ? 6.667 -28.389 -6.945 1.00 59.47 107 HIS A C 1
ATOM 881 O O . HIS A 1 107 ? 7.639 -28.158 -7.664 1.00 59.47 107 HIS A O 1
ATOM 887 N N . ALA A 1 108 ? 6.198 -27.470 -6.092 1.00 57.81 108 ALA A N 1
ATOM 888 C CA . ALA A 1 108 ? 6.834 -26.168 -5.906 1.00 57.81 108 ALA A CA 1
ATOM 889 C C . ALA A 1 108 ? 7.244 -25.987 -4.446 1.00 57.81 108 ALA A C 1
ATOM 891 O O . ALA A 1 108 ? 6.442 -26.148 -3.529 1.00 57.81 108 ALA A O 1
ATOM 892 N N . ALA A 1 109 ? 8.506 -25.612 -4.230 1.00 58.81 109 ALA A N 1
ATOM 893 C CA . ALA A 1 109 ? 8.997 -25.287 -2.898 1.00 58.81 109 ALA A CA 1
ATOM 894 C C . ALA A 1 109 ? 8.092 -24.235 -2.238 1.00 58.81 109 ALA A C 1
ATOM 896 O O . ALA A 1 109 ? 7.698 -23.260 -2.884 1.00 58.81 109 ALA A O 1
ATOM 897 N N . HIS A 1 110 ? 7.802 -24.423 -0.948 1.00 63.59 110 HIS A N 1
ATOM 898 C CA . HIS A 1 110 ? 7.046 -23.464 -0.150 1.00 63.59 110 HIS A CA 1
ATOM 899 C C . HIS A 1 110 ? 7.672 -22.078 -0.262 1.00 63.59 110 HIS A C 1
ATOM 901 O O . HIS A 1 110 ? 8.842 -21.877 0.072 1.00 63.59 110 HIS A O 1
ATOM 907 N N . ARG A 1 111 ? 6.892 -21.121 -0.760 1.00 72.25 111 ARG A N 1
ATOM 908 C CA . ARG A 1 111 ? 7.321 -19.732 -0.863 1.00 72.25 111 ARG A CA 1
ATOM 909 C C . ARG A 1 111 ? 6.234 -18.842 -0.309 1.00 72.25 111 ARG A C 1
ATOM 911 O O . ARG A 1 111 ? 5.293 -18.474 -1.004 1.00 72.25 111 ARG A O 1
ATOM 918 N N . ASP A 1 112 ? 6.421 -18.492 0.953 1.00 85.12 112 ASP A N 1
ATOM 919 C CA . ASP A 1 112 ? 5.766 -17.341 1.540 1.00 85.12 112 ASP A CA 1
ATOM 920 C C . ASP A 1 112 ? 6.195 -16.097 0.772 1.00 85.12 112 ASP A C 1
ATOM 922 O O . ASP A 1 112 ? 7.385 -15.829 0.557 1.00 85.12 112 ASP A O 1
ATOM 926 N N . LEU A 1 113 ? 5.206 -15.333 0.341 1.00 86.38 113 LEU A N 1
ATOM 927 C CA . LEU A 1 113 ? 5.433 -14.138 -0.435 1.00 86.38 113 LEU A CA 1
ATOM 928 C C . LEU A 1 113 ? 5.410 -12.935 0.499 1.00 86.38 113 LEU A C 1
ATOM 930 O O . LEU A 1 113 ? 4.375 -12.568 1.048 1.00 86.38 113 LEU A O 1
ATOM 934 N N . ARG A 1 114 ? 6.560 -12.284 0.649 1.00 90.56 114 ARG A N 1
ATOM 935 C CA . ARG A 1 114 ? 6.686 -11.085 1.476 1.00 90.56 114 ARG A CA 1
ATOM 936 C C . ARG A 1 114 ? 6.553 -9.823 0.632 1.00 90.56 114 ARG A C 1
ATOM 938 O O . ARG A 1 114 ? 7.435 -9.532 -0.167 1.00 90.56 114 ARG A O 1
ATOM 945 N N . ILE A 1 115 ? 5.502 -9.057 0.896 1.00 89.38 115 ILE A N 1
ATOM 946 C CA . ILE A 1 115 ? 5.232 -7.726 0.355 1.00 89.38 115 ILE A CA 1
ATOM 947 C C . ILE A 1 115 ? 5.736 -6.683 1.352 1.00 89.38 115 ILE A C 1
ATOM 949 O O . ILE A 1 115 ? 5.422 -6.732 2.546 1.00 89.38 115 ILE A O 1
ATOM 953 N N . ARG A 1 116 ? 6.536 -5.738 0.862 1.00 91.31 116 ARG A N 1
ATOM 954 C CA . ARG A 1 116 ? 7.159 -4.672 1.646 1.00 91.31 116 ARG A CA 1
ATOM 955 C C . ARG A 1 116 ? 6.609 -3.299 1.273 1.00 91.31 116 ARG A C 1
ATOM 957 O O . ARG A 1 116 ? 6.429 -2.988 0.100 1.00 91.31 116 ARG A O 1
ATOM 964 N N . SER A 1 117 ? 6.410 -2.466 2.286 1.00 89.06 117 SER A N 1
ATOM 965 C CA . SER A 1 117 ? 6.003 -1.068 2.160 1.00 89.06 117 SER A CA 1
ATOM 966 C C . SER A 1 117 ? 6.771 -0.214 3.156 1.00 89.06 117 SER A C 1
ATOM 968 O O . SER A 1 117 ? 6.281 0.110 4.241 1.00 89.06 117 SER A O 1
ATOM 970 N N . HIS A 1 118 ? 8.005 0.111 2.792 1.00 88.56 118 HIS A N 1
ATOM 971 C CA . HIS A 1 118 ? 8.877 0.986 3.562 1.00 88.56 118 HIS A CA 1
ATOM 972 C C . HIS A 1 118 ? 9.029 2.316 2.829 1.00 88.56 118 HIS A C 1
ATOM 974 O O . HIS A 1 118 ? 9.491 2.307 1.687 1.00 88.56 118 HIS A O 1
ATOM 980 N N . PRO A 1 119 ? 8.685 3.451 3.456 1.00 90.31 119 PRO A N 1
ATOM 981 C CA . PRO A 1 119 ? 9.096 4.746 2.944 1.00 90.31 119 PRO A CA 1
ATOM 982 C C . PRO A 1 119 ? 10.619 4.896 3.033 1.00 90.31 119 PRO A C 1
ATOM 984 O O . PRO A 1 119 ? 11.314 4.081 3.647 1.00 90.31 119 PRO A O 1
ATOM 987 N N . GLU A 1 120 ? 11.142 5.952 2.419 1.00 89.81 120 GLU A N 1
ATOM 988 C CA . GLU A 1 120 ? 12.527 6.342 2.646 1.00 89.81 120 GLU A CA 1
ATOM 989 C C . GLU A 1 120 ? 12.705 6.728 4.117 1.00 89.81 120 GLU A C 1
ATOM 991 O O . GLU A 1 120 ? 11.951 7.538 4.662 1.00 89.81 120 GLU A O 1
ATOM 996 N N . CYS A 1 121 ? 13.700 6.129 4.763 1.00 85.62 121 CYS A N 1
ATOM 997 C CA . CYS A 1 121 ? 14.001 6.381 6.164 1.00 85.62 121 CYS A CA 1
ATOM 998 C C . CYS A 1 121 ? 15.387 7.004 6.268 1.00 85.62 121 CYS A C 1
ATOM 1000 O O . CYS A 1 121 ? 16.381 6.405 5.839 1.00 85.62 121 CYS A O 1
ATOM 1002 N N . SER A 1 122 ? 15.469 8.178 6.897 1.00 85.19 122 SER A N 1
ATOM 1003 C CA . SER A 1 122 ? 16.758 8.712 7.317 1.00 85.19 122 SER A CA 1
ATOM 1004 C C . SER A 1 122 ? 17.357 7.766 8.355 1.00 85.19 122 SER A C 1
ATOM 1006 O O . SER A 1 122 ? 16.726 7.379 9.341 1.00 85.19 122 SER A O 1
ATOM 1008 N N . ASN A 1 123 ? 18.582 7.333 8.093 1.00 82.75 123 ASN A N 1
ATOM 1009 C CA . ASN A 1 123 ? 19.327 6.537 9.049 1.00 82.75 123 ASN A CA 1
ATOM 1010 C C . ASN A 1 123 ? 20.097 7.470 9.997 1.00 82.75 123 ASN A C 1
ATOM 1012 O O . ASN A 1 123 ? 20.070 8.694 9.868 1.00 82.75 123 ASN A O 1
ATOM 1016 N N . ARG A 1 124 ? 20.783 6.887 10.986 1.00 87.69 124 ARG A N 1
ATOM 1017 C CA . ARG A 1 124 ? 21.695 7.632 11.872 1.00 87.69 124 ARG A CA 1
ATOM 1018 C C . ARG A 1 124 ? 22.694 8.451 11.041 1.00 87.69 124 ARG A C 1
ATOM 1020 O O . ARG A 1 124 ? 23.059 8.009 9.961 1.00 87.69 124 ARG A O 1
ATOM 1027 N N . VAL A 1 125 ? 23.201 9.555 11.599 1.00 87.38 125 VAL A N 1
ATOM 1028 C CA . VAL A 1 125 ? 24.081 10.559 10.951 1.00 87.38 125 VAL A CA 1
ATOM 1029 C C . VAL A 1 125 ? 25.188 9.975 10.053 1.00 87.38 125 VAL A C 1
ATOM 1031 O O . VAL A 1 125 ? 25.534 10.571 9.043 1.00 87.38 125 VAL A O 1
ATOM 1034 N N . HIS A 1 126 ? 25.719 8.792 10.371 1.00 91.38 126 HIS A N 1
ATOM 1035 C CA . HIS A 1 126 ? 26.817 8.153 9.630 1.00 91.38 126 HIS A CA 1
ATOM 1036 C C . HIS A 1 126 ? 26.399 7.025 8.677 1.00 91.38 126 HIS A C 1
ATOM 1038 O O . HIS A 1 126 ? 27.256 6.306 8.167 1.00 91.38 126 HIS A O 1
ATOM 1044 N N . LYS A 1 127 ? 25.101 6.805 8.465 1.00 92.31 127 LYS A N 1
ATOM 1045 C CA . LYS A 1 127 ? 24.599 5.782 7.545 1.00 92.31 127 LYS A CA 1
ATOM 1046 C C . LYS A 1 127 ? 23.794 6.450 6.434 1.00 92.31 127 LYS A C 1
ATOM 1048 O O . LYS A 1 127 ? 22.953 7.293 6.745 1.00 92.31 127 LYS A O 1
ATOM 1053 N N . PRO A 1 128 ? 24.003 6.057 5.165 1.00 89.19 128 PRO A N 1
ATOM 1054 C CA . PRO A 1 128 ? 23.181 6.561 4.072 1.00 89.19 128 PRO A CA 1
ATOM 1055 C C . PRO A 1 128 ? 21.705 6.242 4.347 1.00 89.19 128 PRO A C 1
ATOM 1057 O O . PRO A 1 128 ? 21.434 5.222 4.992 1.00 89.19 128 PRO A O 1
ATOM 1060 N N . PRO A 1 129 ? 20.756 7.086 3.905 1.00 89.62 129 PRO A N 1
ATOM 1061 C CA . PRO A 1 129 ? 19.332 6.830 4.086 1.00 89.62 129 PRO A CA 1
ATOM 1062 C C . PRO A 1 129 ? 18.941 5.485 3.467 1.00 89.62 129 PRO A C 1
ATOM 1064 O O . PRO A 1 129 ? 19.483 5.065 2.443 1.00 89.62 129 PRO A O 1
ATOM 1067 N N . THR A 1 130 ? 18.017 4.779 4.119 1.00 89.12 130 THR A N 1
ATOM 1068 C CA . THR A 1 130 ? 17.461 3.546 3.558 1.00 89.12 130 THR A CA 1
ATOM 1069 C C . THR A 1 130 ? 16.476 3.945 2.463 1.00 89.12 130 THR A C 1
ATOM 1071 O O . THR A 1 130 ? 15.514 4.648 2.782 1.00 89.12 130 THR A O 1
ATOM 1074 N N . PRO A 1 131 ? 16.675 3.513 1.205 1.00 90.06 131 PRO A N 1
ATOM 1075 C CA . PRO A 1 131 ? 15.800 3.914 0.114 1.00 90.06 131 PRO A CA 1
ATOM 1076 C C . PRO A 1 131 ? 14.386 3.373 0.324 1.00 90.06 131 PRO A C 1
ATOM 1078 O O . PRO A 1 131 ? 14.199 2.281 0.871 1.00 90.06 131 PRO A O 1
ATOM 1081 N N . ALA A 1 132 ? 13.399 4.122 -0.167 1.00 89.19 132 ALA A N 1
ATOM 1082 C CA . ALA A 1 132 ? 12.017 3.676 -0.181 1.00 89.19 132 ALA A CA 1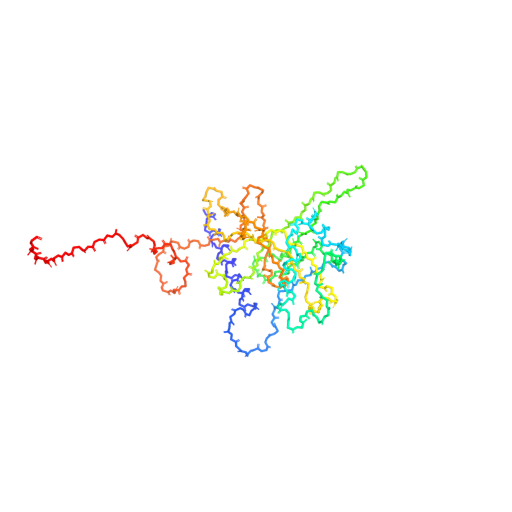
ATOM 1083 C C . ALA A 1 132 ? 11.877 2.349 -0.942 1.00 89.19 132 ALA A C 1
ATOM 1085 O O . ALA A 1 132 ? 12.419 2.174 -2.038 1.00 89.19 132 ALA A O 1
ATOM 1086 N N . ARG A 1 133 ? 11.119 1.412 -0.372 1.00 89.56 133 ARG A N 1
ATOM 1087 C CA . ARG A 1 133 ? 10.821 0.117 -0.978 1.00 89.56 133 ARG A CA 1
ATOM 1088 C C . ARG A 1 133 ? 9.335 -0.183 -0.892 1.00 89.56 133 ARG A C 1
ATOM 1090 O O . ARG A 1 133 ? 8.820 -0.535 0.169 1.00 89.56 133 ARG A O 1
ATOM 1097 N N . PHE A 1 134 ? 8.695 -0.137 -2.049 1.00 88.25 134 PHE A N 1
ATOM 1098 C CA . PHE A 1 134 ? 7.293 -0.470 -2.221 1.00 88.25 134 PHE A CA 1
ATOM 1099 C C . PHE A 1 134 ? 7.157 -1.613 -3.218 1.00 88.25 134 PHE A C 1
ATOM 1101 O O . PHE A 1 134 ? 7.447 -1.460 -4.406 1.00 88.25 134 PHE A O 1
ATOM 1108 N N . ASP A 1 135 ? 6.728 -2.767 -2.724 1.00 88.38 135 ASP A N 1
ATOM 1109 C CA . ASP A 1 135 ? 6.483 -3.921 -3.573 1.00 88.38 135 ASP A CA 1
ATOM 1110 C C . ASP A 1 135 ? 5.137 -3.757 -4.304 1.00 88.38 135 ASP A C 1
ATOM 1112 O O . ASP A 1 135 ? 4.194 -3.118 -3.824 1.00 88.38 135 ASP A O 1
ATOM 1116 N N . THR A 1 136 ? 5.070 -4.314 -5.512 1.00 86.44 136 THR A N 1
ATOM 1117 C CA . THR A 1 136 ? 3.870 -4.305 -6.356 1.00 86.44 136 THR A CA 1
ATOM 1118 C C . THR A 1 136 ? 3.052 -5.552 -6.061 1.00 86.44 136 THR A C 1
ATOM 1120 O O . THR A 1 136 ? 3.616 -6.612 -5.796 1.00 86.44 136 THR A O 1
ATOM 1123 N N . VAL A 1 137 ? 1.728 -5.448 -6.113 1.00 87.88 137 VAL A N 1
ATOM 1124 C CA . VAL A 1 137 ? 0.830 -6.574 -5.833 1.00 87.88 137 VAL A CA 1
ATOM 1125 C C . VAL A 1 137 ? -0.177 -6.789 -6.958 1.00 87.88 137 VAL A C 1
ATOM 1127 O O . VAL A 1 137 ? -0.544 -5.852 -7.665 1.00 87.88 137 VAL A O 1
ATOM 1130 N N . LEU A 1 138 ? -0.602 -8.034 -7.133 1.00 85.88 138 LEU A N 1
ATOM 1131 C CA . LEU A 1 138 ? -1.713 -8.452 -7.974 1.00 85.88 138 LEU A CA 1
ATOM 1132 C C . LEU A 1 138 ? -2.952 -8.563 -7.089 1.00 85.88 138 LEU A C 1
ATOM 1134 O O . LEU A 1 138 ? -2.898 -9.156 -6.010 1.00 85.88 138 LEU A O 1
ATOM 1138 N N . VAL A 1 139 ? -4.048 -7.976 -7.546 1.00 86.12 139 VAL A N 1
ATOM 1139 C CA . VAL A 1 139 ? -5.310 -7.925 -6.810 1.00 86.12 139 VAL A CA 1
ATOM 1140 C C . VAL A 1 139 ? -6.376 -8.638 -7.602 1.00 86.12 139 VAL A C 1
ATOM 1142 O O . VAL A 1 139 ? -6.441 -8.484 -8.823 1.00 86.12 139 VAL A O 1
ATOM 1145 N N . GLU A 1 140 ? -7.216 -9.364 -6.886 1.00 82.75 140 GLU A N 1
ATOM 1146 C CA . GLU A 1 140 ? -8.455 -9.889 -7.413 1.00 82.75 140 GLU A CA 1
ATOM 1147 C C . GLU A 1 140 ? -9.457 -8.761 -7.625 1.00 82.75 140 GLU A C 1
ATOM 1149 O O . GLU A 1 140 ? -9.807 -8.022 -6.703 1.00 82.75 140 GLU A O 1
ATOM 1154 N N . VAL A 1 141 ? -9.893 -8.610 -8.868 1.00 79.75 141 VAL A N 1
ATOM 1155 C CA . VAL A 1 141 ? -10.918 -7.646 -9.245 1.00 79.75 141 VAL A CA 1
ATOM 1156 C C . VAL A 1 141 ? -12.164 -8.442 -9.584 1.00 79.75 141 VAL A C 1
ATOM 1158 O O . VAL A 1 141 ? -12.083 -9.367 -10.387 1.00 79.75 141 VAL A O 1
ATOM 1161 N N . ASP A 1 142 ? -13.297 -8.066 -8.989 1.00 76.00 142 ASP A N 1
ATOM 1162 C CA . ASP A 1 142 ? -14.584 -8.722 -9.222 1.00 76.00 142 ASP A CA 1
ATOM 1163 C C . ASP A 1 142 ? -14.843 -8.886 -10.733 1.00 76.00 142 ASP A C 1
ATOM 1165 O O . ASP A 1 142 ? -14.547 -7.962 -11.498 1.00 76.00 142 ASP A O 1
ATOM 1169 N N . PRO A 1 143 ? -15.409 -10.013 -11.199 1.00 62.59 143 PRO A N 1
ATOM 1170 C CA . PRO A 1 143 ? -15.509 -10.334 -12.625 1.00 62.59 143 PRO A CA 1
ATOM 1171 C C . PRO A 1 143 ? -16.251 -9.262 -13.444 1.00 62.59 143 PRO A C 1
ATOM 1173 O O . PRO A 1 143 ? -15.852 -8.953 -14.570 1.00 62.59 143 PRO A O 1
ATOM 1176 N N . GLU A 1 144 ? -17.262 -8.613 -12.859 1.00 65.44 144 GLU A N 1
ATOM 1177 C CA . GLU A 1 144 ? -17.972 -7.485 -13.481 1.00 65.44 144 GLU A CA 1
ATOM 1178 C C . GLU A 1 144 ? -17.057 -6.272 -13.719 1.00 65.44 144 GLU A C 1
ATOM 1180 O O . GLU A 1 144 ? -17.146 -5.574 -14.734 1.00 65.44 144 GLU A O 1
ATOM 1185 N N . GLN A 1 145 ? -16.127 -6.030 -12.794 1.00 63.00 145 GLN A N 1
ATOM 1186 C CA . GLN A 1 145 ? -15.110 -4.994 -12.930 1.00 63.00 145 GLN A CA 1
ATOM 1187 C C . GLN A 1 145 ? -13.942 -5.456 -13.815 1.00 63.00 145 GLN A C 1
ATOM 1189 O O . GLN A 1 145 ? -13.369 -4.644 -14.548 1.00 63.00 145 GLN A O 1
ATOM 1194 N N . GLN A 1 146 ? -13.619 -6.751 -13.811 1.00 60.34 146 GLN A N 1
ATOM 1195 C CA . GLN A 1 146 ? -12.558 -7.359 -14.612 1.00 60.34 146 GLN A CA 1
ATOM 1196 C C . GLN A 1 146 ? -12.842 -7.228 -16.108 1.00 60.34 146 GLN A C 1
ATOM 1198 O O . GLN A 1 146 ? -11.932 -6.919 -16.879 1.00 60.34 146 GLN A O 1
ATOM 1203 N N . GLN A 1 147 ? -14.101 -7.371 -16.527 1.00 54.59 147 GLN A N 1
ATOM 1204 C CA . GLN A 1 147 ? -14.505 -7.234 -17.930 1.00 54.59 147 GLN A CA 1
ATOM 1205 C C . GLN A 1 147 ? -14.222 -5.830 -18.489 1.00 54.59 147 GLN A C 1
ATOM 1207 O O . GLN A 1 147 ? -13.952 -5.664 -19.678 1.00 54.59 147 GLN A O 1
ATOM 1212 N N . ARG A 1 148 ? -14.209 -4.817 -17.615 1.00 52.34 148 ARG A N 1
ATOM 1213 C CA . ARG A 1 148 ? -13.856 -3.436 -17.969 1.00 52.34 148 ARG A CA 1
ATOM 1214 C C . ARG A 1 148 ? -12.364 -3.145 -17.852 1.00 52.34 148 ARG A C 1
ATOM 1216 O O . ARG A 1 148 ? -11.915 -2.136 -18.396 1.00 52.34 148 ARG A O 1
ATOM 1223 N N . ARG A 1 149 ? -11.606 -3.952 -17.102 1.00 49.91 149 ARG A N 1
ATOM 1224 C CA . ARG A 1 149 ? -10.300 -3.513 -16.609 1.00 49.91 149 ARG A CA 1
ATOM 1225 C C . ARG A 1 149 ? -9.132 -4.525 -16.698 1.00 49.91 149 ARG A C 1
ATOM 1227 O O . ARG A 1 149 ? -7.997 -4.085 -16.614 1.00 49.91 149 ARG A O 1
ATOM 1234 N N . GLY A 1 150 ? -9.327 -5.805 -17.030 1.00 54.75 150 GLY A N 1
ATOM 1235 C CA . GLY A 1 150 ? -8.234 -6.773 -17.283 1.00 54.75 150 GLY A CA 1
ATOM 1236 C C . GLY A 1 150 ? -7.355 -7.120 -16.063 1.00 54.75 150 GLY A C 1
ATOM 1237 O O . GLY A 1 150 ? -7.664 -6.748 -14.939 1.00 54.75 150 GLY A O 1
ATOM 1238 N N . LEU A 1 151 ? -6.256 -7.868 -16.263 1.00 54.12 151 LEU A N 1
ATOM 1239 C CA . LEU A 1 151 ? -5.278 -8.170 -15.199 1.00 54.12 151 LEU A CA 1
ATOM 1240 C C . LEU A 1 151 ? -4.525 -6.889 -14.802 1.00 54.12 151 LEU A C 1
ATOM 1242 O O . LEU A 1 151 ? -3.861 -6.271 -15.642 1.00 54.12 151 LEU A O 1
ATOM 1246 N N . HIS A 1 152 ? -4.592 -6.515 -13.524 1.00 61.41 152 HIS A N 1
ATOM 1247 C CA . HIS A 1 152 ? -3.959 -5.305 -13.000 1.00 61.41 152 HIS A CA 1
ATOM 1248 C C . HIS A 1 152 ? -2.767 -5.609 -12.108 1.00 61.41 152 HIS A C 1
ATOM 1250 O O . HIS A 1 152 ? -2.914 -6.144 -11.013 1.00 61.41 152 HIS A O 1
ATOM 1256 N N . GLY A 1 153 ? -1.584 -5.153 -12.514 1.00 56.53 153 GLY A N 1
ATOM 1257 C CA . GLY A 1 153 ? -0.537 -4.884 -11.533 1.00 56.53 153 GLY A CA 1
ATOM 1258 C C . GLY A 1 153 ? -0.928 -3.682 -10.667 1.00 56.53 153 GLY A C 1
ATOM 1259 O O . GLY A 1 153 ? -1.684 -2.812 -11.109 1.00 56.53 153 GLY A O 1
ATOM 1260 N N . LYS A 1 154 ? -0.358 -3.568 -9.467 1.00 63.41 154 LYS A N 1
ATOM 1261 C CA 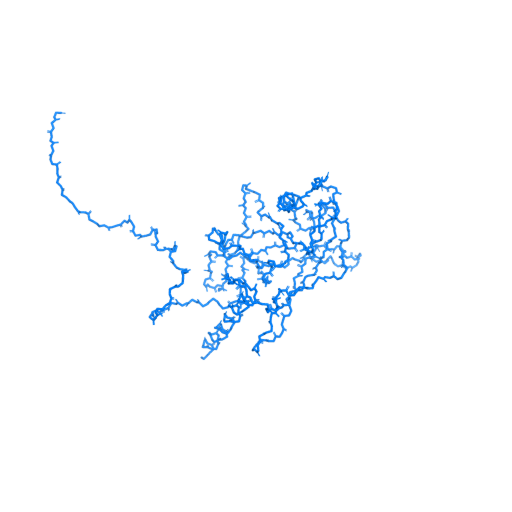. LYS A 1 154 ? -0.555 -2.400 -8.599 1.00 63.41 154 LYS A CA 1
ATOM 1262 C C . LYS A 1 154 ? 0.715 -1.963 -7.885 1.00 63.41 154 LYS A C 1
ATOM 1264 O O . LYS A 1 154 ? 1.333 -2.777 -7.211 1.00 63.41 154 LYS A O 1
ATOM 1269 N N . THR A 1 155 ? 1.047 -0.676 -7.937 1.00 66.25 155 THR A N 1
ATOM 1270 C CA . THR A 1 155 ? 2.147 -0.093 -7.148 1.00 66.25 155 THR A CA 1
ATOM 1271 C C . THR A 1 155 ? 1.715 0.406 -5.776 1.00 66.25 155 THR A C 1
ATOM 1273 O O . THR A 1 155 ? 0.584 0.854 -5.601 1.00 66.25 155 THR A O 1
ATOM 1276 N N . ASN A 1 156 ? 2.683 0.410 -4.855 1.00 67.75 156 ASN A N 1
ATOM 1277 C CA . ASN A 1 156 ? 2.672 1.092 -3.561 1.00 67.75 156 ASN A CA 1
ATOM 1278 C C . ASN A 1 156 ? 1.490 0.704 -2.677 1.00 67.75 156 ASN A C 1
ATOM 1280 O O . ASN A 1 156 ? 0.469 1.381 -2.630 1.00 67.75 156 ASN A O 1
ATOM 1284 N N . CYS A 1 157 ? 1.661 -0.422 -1.986 1.00 79.44 157 CYS A N 1
ATOM 1285 C CA . CYS A 1 157 ? 0.695 -0.959 -1.043 1.00 79.44 157 CYS A CA 1
ATOM 1286 C C . CYS A 1 157 ? 1.020 -0.505 0.384 1.00 79.44 157 CYS A C 1
ATOM 1288 O O . CYS A 1 157 ? 1.836 -1.141 1.040 1.00 79.44 157 CYS A O 1
ATOM 1290 N N . SER A 1 158 ? 0.361 0.530 0.899 1.00 89.81 158 SER A N 1
ATOM 1291 C CA . SER A 1 158 ? 0.466 0.879 2.324 1.00 89.81 158 SER A CA 1
ATOM 1292 C C . SER A 1 158 ? -0.548 0.076 3.127 1.00 89.81 158 SER A C 1
ATOM 1294 O O . SER A 1 158 ? -1.751 0.228 2.925 1.00 89.81 158 SER A O 1
ATOM 1296 N N . VAL A 1 159 ? -0.071 -0.778 4.032 1.00 93.69 159 VAL A N 1
ATOM 1297 C CA . VAL A 1 159 ? -0.928 -1.628 4.868 1.00 93.69 159 VAL A CA 1
ATOM 1298 C C . VAL A 1 159 ? -1.217 -0.940 6.196 1.00 93.69 159 VAL A C 1
ATOM 1300 O O . VAL A 1 159 ? -0.290 -0.485 6.865 1.00 93.69 159 VAL A O 1
ATOM 1303 N N . PHE A 1 160 ? -2.482 -0.893 6.602 1.00 94.88 160 PHE A N 1
ATOM 1304 C CA . PHE A 1 160 ? -2.919 -0.248 7.838 1.00 94.88 160 PHE A CA 1
ATOM 1305 C C . PHE A 1 160 ? -4.146 -0.948 8.435 1.00 94.88 160 PHE A C 1
ATOM 1307 O O . PHE A 1 160 ? -4.766 -1.804 7.806 1.00 94.88 160 PHE A O 1
ATOM 1314 N N . ARG A 1 161 ? -4.499 -0.606 9.675 1.00 94.19 161 ARG A N 1
ATOM 1315 C CA . ARG A 1 161 ? -5.778 -1.003 10.287 1.00 94.19 161 ARG A CA 1
ATOM 1316 C C . ARG A 1 161 ? -6.701 0.201 10.360 1.00 94.19 161 ARG A C 1
ATOM 1318 O O . ARG A 1 161 ? -6.236 1.302 10.650 1.00 94.19 161 ARG A O 1
ATOM 1325 N N . LEU A 1 162 ? -7.989 -0.020 10.109 1.00 93.75 162 LEU A N 1
ATOM 1326 C CA . LEU A 1 162 ? -8.985 1.038 10.207 1.00 93.75 162 LEU A CA 1
ATOM 1327 C C . LEU A 1 162 ? -9.099 1.502 11.673 1.00 93.75 162 LEU A C 1
ATOM 1329 O O . LEU A 1 162 ? -9.317 0.659 12.548 1.00 93.75 162 LEU A O 1
ATOM 1333 N N . PRO A 1 163 ? -8.932 2.805 11.963 1.00 92.81 163 PRO A N 1
ATOM 1334 C CA . PRO A 1 163 ? -9.161 3.340 13.297 1.00 92.81 163 PRO A CA 1
ATOM 1335 C C . PRO A 1 163 ? -10.602 3.112 13.759 1.00 92.81 163 PRO A C 1
ATOM 1337 O O . PRO A 1 163 ? -11.542 3.320 12.995 1.00 92.81 163 PRO A O 1
ATOM 1340 N N . LEU A 1 164 ? -10.767 2.738 15.031 1.00 90.31 164 LEU A N 1
ATOM 1341 C CA . LEU A 1 164 ? -12.058 2.348 15.608 1.00 90.31 164 LEU A CA 1
ATOM 1342 C C . LEU A 1 164 ? -13.140 3.433 15.472 1.00 90.31 164 LEU A C 1
ATOM 1344 O O . LEU A 1 164 ? -14.316 3.109 15.335 1.00 90.31 164 LEU A O 1
ATOM 1348 N N . HIS A 1 165 ? -12.750 4.711 15.500 1.00 90.31 165 HIS A N 1
ATOM 1349 C CA . HIS A 1 165 ? -13.678 5.841 15.384 1.00 90.31 165 HIS A CA 1
ATOM 1350 C C . HIS A 1 165 ? -14.264 6.014 13.978 1.00 90.31 165 HIS A C 1
ATOM 1352 O O . HIS A 1 165 ? -15.336 6.599 13.851 1.00 90.31 165 HIS A O 1
ATOM 1358 N N . LEU A 1 166 ? -13.593 5.494 12.943 1.00 91.06 166 LEU A N 1
ATOM 1359 C CA . LEU A 1 166 ? -14.074 5.508 11.555 1.00 91.06 166 LEU A CA 1
ATOM 1360 C C . LEU A 1 166 ? -14.910 4.269 11.209 1.00 91.06 166 LEU A C 1
ATOM 1362 O O . LEU A 1 166 ? -15.541 4.226 10.155 1.00 91.06 166 LEU A O 1
ATOM 1366 N N . GLY A 1 167 ? -14.905 3.259 12.079 1.00 89.50 167 GLY A N 1
ATOM 1367 C CA . GLY A 1 167 ? -15.637 2.013 11.906 1.00 89.50 167 GLY A CA 1
ATOM 1368 C C . GLY A 1 167 ? -14.846 0.801 12.389 1.00 89.50 167 GLY A C 1
ATOM 1369 O O . GLY A 1 167 ? -13.693 0.890 12.812 1.00 89.50 167 GLY A O 1
ATOM 1370 N N . GLN A 1 168 ? -15.478 -0.367 12.309 1.00 89.12 168 GLN A N 1
ATOM 1371 C CA . GLN A 1 168 ? -14.833 -1.647 12.586 1.00 89.12 168 GLN A CA 1
ATOM 1372 C C . GLN A 1 168 ? -14.730 -2.452 11.300 1.00 89.12 168 GLN A C 1
ATOM 1374 O O . GLN A 1 168 ? -15.737 -2.735 10.653 1.00 89.12 168 GLN A O 1
ATOM 1379 N N . TYR A 1 169 ? -13.510 -2.859 10.968 1.00 90.94 169 TYR A N 1
ATOM 1380 C CA . TYR A 1 169 ? -13.255 -3.819 9.908 1.00 90.94 169 TYR A CA 1
ATOM 1381 C C . TYR A 1 169 ? -12.326 -4.912 10.453 1.00 90.94 169 TYR A C 1
ATOM 1383 O O . TYR A 1 169 ? -11.293 -4.581 11.040 1.00 90.94 169 TYR A O 1
ATOM 1391 N N . PRO A 1 170 ? -12.691 -6.202 10.336 1.00 89.75 170 PRO A N 1
ATOM 1392 C CA . PRO A 1 170 ? -11.980 -7.284 11.021 1.00 89.75 170 PRO A CA 1
ATOM 1393 C C . PRO A 1 170 ? -10.577 -7.520 10.456 1.00 89.75 170 PRO A C 1
ATOM 1395 O O . PRO A 1 170 ? -9.685 -7.985 11.165 1.00 89.75 170 PRO A O 1
ATOM 1398 N N . GLN A 1 171 ? -10.377 -7.198 9.181 1.00 91.62 171 GLN A N 1
ATOM 1399 C CA . GLN A 1 171 ? -9.125 -7.424 8.479 1.00 91.62 171 GLN A CA 1
ATOM 1400 C C . GLN A 1 171 ? -8.310 -6.124 8.348 1.00 91.62 171 GLN A C 1
ATOM 1402 O O . GLN A 1 171 ? -8.862 -5.024 8.373 1.00 91.62 171 GLN A O 1
ATOM 1407 N N . PRO A 1 172 ? -6.981 -6.206 8.201 1.00 93.38 172 PRO A N 1
ATOM 1408 C CA . PRO A 1 172 ? -6.183 -5.062 7.800 1.00 93.38 172 PRO A CA 1
ATOM 1409 C C . PRO A 1 172 ? -6.490 -4.671 6.345 1.00 93.38 172 PRO A C 1
ATOM 1411 O O . PRO A 1 172 ? -6.885 -5.492 5.513 1.00 93.38 172 PRO A O 1
ATOM 1414 N N . LEU A 1 173 ? -6.284 -3.393 6.054 1.00 94.88 173 LEU A N 1
ATOM 1415 C CA . LEU A 1 173 ? -6.565 -2.762 4.774 1.00 94.88 173 LEU A CA 1
ATOM 1416 C C . LEU A 1 173 ? -5.263 -2.377 4.077 1.00 94.88 173 LEU A C 1
ATOM 1418 O O . LEU A 1 173 ? -4.224 -2.175 4.709 1.00 94.88 173 LEU A O 1
ATOM 1422 N N . ALA A 1 174 ? -5.335 -2.244 2.762 1.00 94.38 174 ALA A N 1
ATOM 1423 C CA . ALA A 1 174 ? -4.239 -1.837 1.906 1.00 94.38 174 ALA A CA 1
ATOM 1424 C C . ALA A 1 174 ? -4.666 -0.657 1.025 1.00 94.38 174 ALA A C 1
ATOM 1426 O O . ALA A 1 174 ? -5.607 -0.778 0.241 1.00 94.38 174 ALA A O 1
ATOM 1427 N N . TYR A 1 175 ? -3.939 0.461 1.115 1.00 94.44 175 TYR A N 1
ATOM 1428 C CA . TYR A 1 175 ? -4.041 1.596 0.191 1.00 94.44 175 TYR A CA 1
ATOM 1429 C C . TYR A 1 175 ? -3.062 1.466 -0.977 1.00 94.44 175 TYR A C 1
ATOM 1431 O O . TYR A 1 175 ? -1.935 1.004 -0.802 1.00 94.44 175 TYR A O 1
ATOM 1439 N N . ILE A 1 176 ? -3.533 1.807 -2.175 1.00 91.69 176 ILE A N 1
ATOM 1440 C CA . ILE A 1 176 ? -3.303 0.932 -3.311 1.00 91.69 176 ILE A CA 1
ATOM 1441 C C . ILE A 1 176 ? -3.467 1.731 -4.619 1.00 91.69 176 ILE A C 1
ATOM 1443 O O . ILE A 1 176 ? -4.543 2.256 -4.878 1.00 91.69 176 ILE A O 1
ATOM 1447 N N . HIS A 1 177 ? -2.413 1.849 -5.446 1.00 90.25 177 HIS A N 1
ATOM 1448 C CA . HIS A 1 177 ? -2.458 2.611 -6.712 1.00 90.25 177 HIS A CA 1
ATOM 1449 C C . HIS A 1 177 ? -2.606 1.719 -7.946 1.00 90.25 177 HIS A C 1
ATOM 1451 O O . HIS A 1 177 ? -1.712 0.936 -8.284 1.00 90.25 177 HIS A O 1
ATOM 1457 N N . TRP A 1 178 ? -3.689 1.909 -8.690 1.00 87.62 178 TRP A N 1
ATOM 1458 C CA . TRP A 1 178 ? -3.987 1.132 -9.883 1.00 87.62 178 TRP A CA 1
ATOM 1459 C C . TRP A 1 178 ? -3.022 1.434 -11.037 1.00 87.62 178 TRP A C 1
ATOM 1461 O O . TRP A 1 178 ? -2.778 2.588 -11.409 1.00 87.62 178 TRP A O 1
ATOM 1471 N N . PHE A 1 179 ? -2.526 0.379 -11.683 1.00 85.81 179 PHE A N 1
ATOM 1472 C CA . PHE A 1 179 ? -1.996 0.480 -13.037 1.00 85.81 179 PHE A CA 1
ATOM 1473 C C . PHE A 1 179 ? -3.089 0.233 -14.073 1.00 85.81 179 PHE A C 1
ATOM 1475 O O . PHE A 1 179 ? -4.128 -0.377 -13.799 1.00 85.81 179 PHE A O 1
ATOM 1482 N N . LYS A 1 180 ? -2.833 0.699 -15.296 1.00 83.38 180 LYS A N 1
ATOM 1483 C CA . LYS A 1 180 ? -3.636 0.298 -16.445 1.00 83.38 180 LYS A CA 1
ATOM 1484 C C . LYS A 1 180 ? -3.551 -1.225 -16.629 1.00 83.38 180 LYS A C 1
ATOM 1486 O O . LYS A 1 180 ? -2.505 -1.802 -16.314 1.00 83.38 180 LYS A O 1
ATOM 1491 N N . PRO A 1 181 ? -4.616 -1.851 -17.158 1.00 81.00 181 PRO A N 1
ATOM 1492 C CA . PRO A 1 181 ? -4.583 -3.243 -17.589 1.00 81.00 181 PRO A CA 1
ATOM 1493 C C . PRO A 1 181 ? -3.309 -3.567 -18.371 1.00 81.00 181 PRO A C 1
ATOM 1495 O O . PRO A 1 181 ? -2.844 -2.750 -19.175 1.00 81.00 181 PRO A O 1
ATOM 1498 N N . LEU A 1 182 ? -2.771 -4.770 -18.186 1.00 77.06 182 LEU A N 1
ATOM 1499 C CA . LEU A 1 182 ? -1.637 -5.254 -18.974 1.00 77.06 182 LEU A CA 1
ATOM 1500 C C . LEU A 1 182 ? -2.066 -5.498 -20.432 1.00 77.06 182 LEU A C 1
ATOM 1502 O O . LEU A 1 182 ? -2.514 -6.583 -20.785 1.00 77.06 182 LEU A O 1
ATOM 1506 N N . GLN A 1 183 ? -1.953 -4.476 -21.281 1.00 74.06 183 GLN A N 1
ATOM 1507 C CA . GLN A 1 183 ? -2.387 -4.547 -22.684 1.00 74.06 183 GLN A CA 1
ATOM 1508 C C . GLN A 1 183 ? -1.247 -4.894 -23.646 1.00 74.06 183 GLN A C 1
ATOM 1510 O O . GLN A 1 183 ? -1.435 -5.649 -24.596 1.00 74.06 183 GLN A O 1
ATOM 1515 N N . THR A 1 184 ? -0.053 -4.337 -23.431 1.00 79.69 184 THR A N 1
ATOM 1516 C CA . THR A 1 184 ? 1.046 -4.426 -24.402 1.00 79.69 184 THR A CA 1
ATOM 1517 C C . THR A 1 184 ? 2.135 -5.371 -23.913 1.00 79.69 184 THR A C 1
ATOM 1519 O O . THR A 1 184 ? 2.922 -5.032 -23.025 1.00 79.69 184 THR A O 1
ATOM 1522 N N . TYR A 1 185 ? 2.206 -6.553 -24.524 1.00 82.94 185 TYR A N 1
ATOM 1523 C CA . TYR A 1 185 ? 3.311 -7.486 -24.333 1.00 82.94 185 TYR A CA 1
ATOM 1524 C C . TYR A 1 185 ? 4.475 -7.138 -25.265 1.00 82.94 185 TYR A C 1
ATOM 1526 O O . TYR A 1 185 ? 4.339 -7.176 -26.490 1.00 82.94 185 TYR A O 1
ATOM 1534 N N . ASN A 1 186 ? 5.637 -6.820 -24.698 1.00 81.56 186 ASN A N 1
ATOM 1535 C CA . ASN A 1 186 ? 6.849 -6.605 -25.476 1.00 81.56 186 ASN A CA 1
ATOM 1536 C C . ASN A 1 186 ? 7.548 -7.951 -25.704 1.00 81.56 186 ASN A C 1
ATOM 1538 O O . ASN A 1 186 ? 8.142 -8.511 -24.783 1.00 81.56 186 ASN A O 1
ATOM 1542 N N . ARG A 1 187 ? 7.507 -8.458 -26.943 1.00 85.12 187 ARG A N 1
ATOM 1543 C CA . ARG A 1 187 ? 8.113 -9.750 -27.315 1.00 85.12 187 ARG A CA 1
ATOM 1544 C C . ARG A 1 187 ? 9.634 -9.787 -27.146 1.00 85.12 187 ARG A C 1
ATOM 1546 O O . ARG A 1 187 ? 10.164 -10.852 -26.845 1.00 85.12 187 ARG A O 1
ATOM 1553 N N . ASN A 1 188 ? 10.318 -8.652 -27.303 1.00 84.25 188 ASN A N 1
ATOM 1554 C CA . ASN A 1 188 ? 11.780 -8.585 -27.221 1.00 84.25 188 ASN A CA 1
ATOM 1555 C C . ASN A 1 188 ? 12.252 -8.760 -25.775 1.00 84.25 188 ASN A C 1
ATOM 1557 O O . ASN A 1 188 ? 13.170 -9.527 -25.506 1.00 84.25 188 ASN A O 1
ATOM 1561 N N . VAL A 1 189 ? 11.576 -8.087 -24.840 1.00 83.19 189 VAL A N 1
ATOM 1562 C CA . VAL A 1 189 ? 11.892 -8.142 -23.400 1.00 83.19 189 VAL A CA 1
ATOM 1563 C C . VAL A 1 189 ? 11.155 -9.297 -22.703 1.00 83.19 189 VAL A C 1
ATOM 1565 O O . VAL A 1 189 ? 11.508 -9.686 -21.596 1.00 83.19 189 VAL A O 1
ATOM 1568 N N . LYS A 1 190 ? 10.148 -9.878 -23.369 1.00 82.38 190 LYS A N 1
ATOM 1569 C CA . LYS A 1 190 ? 9.231 -10.905 -22.849 1.00 82.38 190 LYS A CA 1
ATOM 1570 C C . LYS A 1 190 ? 8.477 -10.469 -21.589 1.00 82.38 190 LYS A C 1
ATOM 1572 O O . LYS A 1 190 ? 8.220 -11.277 -20.701 1.00 82.38 190 LYS A O 1
ATOM 1577 N N . MET A 1 191 ? 8.111 -9.192 -21.524 1.00 81.56 191 MET A N 1
ATOM 1578 C CA . MET A 1 191 ? 7.461 -8.577 -20.365 1.00 81.56 191 MET A CA 1
ATOM 1579 C C . MET A 1 191 ? 6.296 -7.691 -20.791 1.00 81.56 191 MET A C 1
ATOM 1581 O O . MET A 1 191 ? 6.264 -7.175 -21.913 1.00 81.56 191 MET A O 1
ATOM 1585 N N . PHE A 1 192 ? 5.357 -7.470 -19.875 1.00 81.19 192 PHE A N 1
ATOM 1586 C CA . PHE A 1 192 ? 4.292 -6.499 -20.091 1.00 81.19 192 PHE A CA 1
ATOM 1587 C C . PHE A 1 192 ? 4.775 -5.098 -19.754 1.00 81.19 192 PHE A C 1
ATOM 1589 O O . PHE A 1 192 ? 5.403 -4.876 -18.715 1.00 81.19 192 PHE A O 1
ATOM 1596 N N . ARG A 1 193 ? 4.455 -4.144 -20.629 1.00 83.06 193 ARG A N 1
ATOM 1597 C CA . ARG A 1 193 ? 4.620 -2.726 -20.322 1.00 83.06 193 ARG A CA 1
ATOM 1598 C C . ARG A 1 193 ? 3.515 -2.306 -19.366 1.00 83.06 193 ARG A C 1
ATOM 1600 O O . ARG A 1 193 ? 2.343 -2.595 -19.602 1.00 83.06 193 ARG A O 1
ATOM 1607 N N . VAL A 1 194 ? 3.892 -1.583 -18.324 1.00 83.25 194 VAL A N 1
ATOM 1608 C CA . VAL A 1 194 ? 2.958 -1.101 -17.312 1.00 83.25 194 VAL A CA 1
ATOM 1609 C C . VAL A 1 194 ? 2.957 0.418 -17.306 1.00 83.25 194 VAL A C 1
ATOM 1611 O O . VAL A 1 194 ? 3.989 1.067 -17.463 1.00 83.25 194 VAL A O 1
ATOM 1614 N N . SER A 1 195 ? 1.774 1.00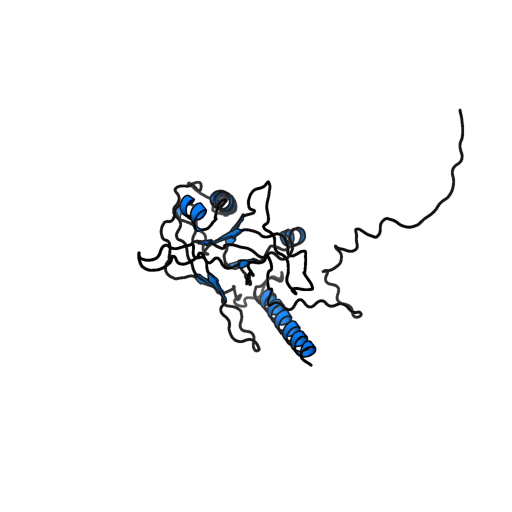0 -17.151 1.00 84.12 195 SER A N 1
ATOM 1615 C CA . SER A 1 195 ? 1.599 2.449 -17.046 1.00 84.12 195 SER A CA 1
ATOM 1616 C C . SER A 1 195 ? 0.586 2.761 -15.959 1.00 84.12 195 SER A C 1
ATOM 1618 O O . SER A 1 195 ? -0.377 2.012 -15.793 1.00 84.12 195 SER A O 1
ATOM 1620 N N . ARG A 1 196 ? 0.808 3.836 -15.195 1.00 84.25 196 ARG A N 1
ATOM 1621 C CA . ARG A 1 196 ? -0.086 4.245 -14.101 1.00 84.25 196 ARG A CA 1
ATOM 1622 C C . ARG A 1 196 ? -1.484 4.540 -14.637 1.00 84.25 196 ARG A C 1
ATOM 1624 O O . ARG A 1 196 ? -1.629 5.151 -15.698 1.00 84.25 196 ARG A O 1
ATOM 1631 N N . SER A 1 197 ? -2.504 4.082 -13.915 1.00 84.50 197 SER A N 1
ATOM 1632 C CA . SER A 1 197 ? -3.880 4.464 -14.208 1.00 84.50 197 SER A CA 1
ATOM 1633 C C . SER A 1 197 ? -4.117 5.859 -13.648 1.00 84.50 197 SER A C 1
ATOM 1635 O O . SER A 1 197 ? -3.872 6.121 -12.471 1.00 84.50 197 SER A O 1
ATOM 1637 N N . THR A 1 198 ? -4.630 6.745 -14.491 1.00 84.88 198 THR A N 1
ATOM 1638 C CA . THR A 1 198 ? -5.099 8.068 -14.092 1.00 84.88 198 THR A CA 1
ATOM 1639 C C . THR A 1 198 ? -6.588 8.169 -14.388 1.00 84.88 198 THR A C 1
ATOM 1641 O O . THR A 1 198 ? -7.060 7.651 -15.403 1.00 84.88 198 THR A O 1
ATOM 1644 N N . ARG A 1 199 ? -7.346 8.797 -13.491 1.00 81.38 199 ARG A N 1
ATOM 1645 C CA . ARG A 1 199 ? -8.766 9.107 -13.682 1.00 81.38 199 ARG A CA 1
ATOM 1646 C C . ARG A 1 199 ? -8.929 10.597 -13.445 1.00 81.38 199 ARG A C 1
ATOM 1648 O O . ARG A 1 199 ? -8.562 11.073 -12.382 1.00 81.38 199 ARG A O 1
ATOM 1655 N N . GLN A 1 200 ? -9.427 11.323 -14.447 1.00 82.69 200 GLN A N 1
ATOM 1656 C CA . GLN A 1 200 ? -9.566 12.787 -14.379 1.00 82.69 200 GLN A CA 1
ATOM 1657 C C . GLN A 1 200 ? -8.259 13.477 -13.945 1.00 82.69 200 GLN A C 1
ATOM 1659 O O . GLN A 1 200 ? -8.266 14.347 -13.086 1.00 82.69 200 GLN A O 1
ATOM 1664 N N . TRP A 1 201 ? -7.127 13.045 -14.513 1.00 80.44 201 TRP A N 1
ATOM 1665 C CA . TRP A 1 201 ? -5.777 13.544 -14.191 1.00 80.44 201 TRP A CA 1
ATOM 1666 C C . TRP A 1 201 ? -5.261 13.231 -12.781 1.00 80.44 201 TRP A C 1
ATOM 1668 O O . TRP A 1 201 ? -4.089 13.473 -12.503 1.00 80.44 201 TRP A O 1
ATOM 1678 N N . LEU A 1 202 ? -6.074 12.608 -11.929 1.00 79.44 202 LEU A N 1
ATOM 1679 C CA . LEU A 1 202 ? -5.678 12.152 -10.604 1.00 79.44 202 LEU A CA 1
ATOM 1680 C C . LEU A 1 202 ? -5.225 10.693 -10.634 1.00 79.44 202 LEU A C 1
ATOM 1682 O O . LEU A 1 202 ? -5.583 9.917 -11.530 1.00 79.44 202 LEU A O 1
ATOM 1686 N N . SER A 1 203 ? -4.401 10.314 -9.657 1.00 81.94 203 SER A N 1
ATOM 1687 C CA . SER A 1 203 ? -3.982 8.925 -9.506 1.00 81.94 203 SER A CA 1
ATOM 1688 C C . SER A 1 203 ? -5.195 8.063 -9.172 1.00 81.94 203 SER A C 1
ATOM 1690 O O . SER A 1 203 ? -5.940 8.369 -8.247 1.00 81.94 203 SER A O 1
ATOM 1692 N N . ASN A 1 204 ? -5.407 6.989 -9.931 1.00 88.62 204 ASN A N 1
ATOM 1693 C CA . ASN A 1 204 ? -6.473 6.049 -9.617 1.00 88.62 204 ASN A CA 1
ATOM 1694 C C . ASN A 1 204 ? -6.015 5.183 -8.437 1.00 88.62 204 ASN A C 1
ATOM 1696 O O . ASN A 1 204 ? -5.192 4.284 -8.618 1.00 88.62 204 ASN A O 1
ATOM 1700 N N . ALA A 1 205 ? -6.512 5.483 -7.244 1.00 90.81 205 ALA A N 1
ATOM 1701 C CA . ALA A 1 205 ? -6.165 4.782 -6.021 1.00 90.81 205 ALA A CA 1
ATOM 1702 C C . ALA A 1 205 ? -7.417 4.324 -5.276 1.00 90.81 205 ALA A C 1
ATOM 1704 O O . ALA A 1 205 ? -8.497 4.887 -5.438 1.00 90.81 205 ALA A O 1
ATOM 1705 N N . GLU A 1 206 ? -7.257 3.282 -4.473 1.00 92.31 206 GLU A N 1
ATOM 1706 C CA . GLU A 1 206 ? -8.347 2.650 -3.740 1.00 92.31 206 GLU A CA 1
ATOM 1707 C C . GLU A 1 206 ? -7.831 2.091 -2.411 1.00 92.31 206 GLU A C 1
ATOM 1709 O O . GLU A 1 206 ? -6.623 1.925 -2.212 1.00 92.31 206 GLU A O 1
ATOM 1714 N N . ILE A 1 207 ? -8.743 1.816 -1.486 1.00 94.00 207 ILE A N 1
ATOM 1715 C CA . ILE A 1 207 ? -8.456 1.050 -0.276 1.00 94.00 207 ILE A CA 1
ATOM 1716 C C . ILE A 1 207 ? -9.189 -0.269 -0.403 1.00 94.00 207 ILE A C 1
ATOM 1718 O O . ILE A 1 207 ? -10.397 -0.291 -0.621 1.00 94.00 207 ILE A O 1
ATOM 1722 N N . ILE A 1 208 ? -8.442 -1.360 -0.278 1.00 92.69 208 ILE A N 1
ATOM 1723 C CA . ILE A 1 208 ? -8.987 -2.707 -0.372 1.00 92.69 208 ILE A CA 1
ATOM 1724 C C . ILE A 1 208 ? -8.649 -3.512 0.883 1.00 92.69 208 ILE A C 1
ATOM 1726 O O . ILE A 1 208 ? -7.607 -3.279 1.504 1.00 92.69 208 ILE A O 1
ATOM 1730 N N . PRO A 1 209 ? -9.480 -4.495 1.234 1.00 93.12 209 PRO A N 1
ATOM 1731 C CA . PRO A 1 209 ? -9.104 -5.564 2.149 1.00 93.12 209 PRO A CA 1
ATOM 1732 C C . PRO A 1 209 ? -7.878 -6.344 1.644 1.00 93.12 209 PRO A C 1
ATOM 1734 O O . PRO A 1 209 ? -7.653 -6.457 0.436 1.00 93.12 209 PRO A O 1
ATOM 1737 N N . ILE A 1 210 ? -7.052 -6.852 2.564 1.00 91.31 210 ILE A N 1
ATOM 1738 C CA . ILE A 1 210 ? -5.833 -7.597 2.202 1.00 91.31 210 ILE A CA 1
ATOM 1739 C C . ILE A 1 210 ? -6.133 -8.965 1.586 1.00 91.31 210 ILE A C 1
ATOM 1741 O O . ILE A 1 210 ? -5.334 -9.435 0.778 1.00 91.31 210 ILE A O 1
ATOM 1745 N N . ASP A 1 211 ? -7.257 -9.588 1.925 1.00 88.81 211 ASP A N 1
ATOM 1746 C CA . ASP A 1 211 ? -7.677 -10.873 1.352 1.00 88.81 211 ASP A CA 1
ATOM 1747 C C . ASP A 1 211 ? -7.823 -10.836 -0.181 1.00 88.81 211 ASP A C 1
ATOM 1749 O O . ASP A 1 211 ? -7.551 -11.833 -0.843 1.00 88.81 211 ASP A O 1
ATOM 1753 N N . ARG A 1 212 ? -8.121 -9.667 -0.762 1.00 88.31 212 ARG A N 1
ATOM 1754 C CA . ARG A 1 212 ? -8.150 -9.447 -2.218 1.00 88.31 212 ARG A CA 1
ATOM 1755 C C . ARG A 1 212 ? -6.767 -9.460 -2.872 1.00 88.31 212 ARG A C 1
ATOM 1757 O O . ARG A 1 212 ? -6.663 -9.381 -4.097 1.00 88.31 212 ARG A O 1
ATOM 1764 N N . ILE A 1 213 ? -5.680 -9.478 -2.101 1.00 87.81 213 ILE A N 1
ATOM 1765 C CA . ILE A 1 213 ? -4.325 -9.526 -2.652 1.00 87.81 213 ILE A CA 1
ATOM 1766 C C . ILE A 1 213 ? -3.952 -10.978 -2.942 1.00 87.81 213 ILE A C 1
ATOM 1768 O O . ILE A 1 213 ? -3.679 -11.767 -2.044 1.00 87.81 213 ILE A O 1
ATOM 1772 N N . ILE A 1 214 ? -3.856 -11.289 -4.231 1.00 83.88 214 ILE A N 1
ATOM 1773 C CA . ILE A 1 214 ? -3.527 -12.622 -4.737 1.00 83.88 214 ILE A CA 1
ATOM 1774 C C . ILE A 1 214 ? -2.026 -12.892 -4.626 1.00 83.88 214 ILE A C 1
ATOM 1776 O O . ILE A 1 214 ? -1.584 -13.960 -4.204 1.00 83.88 214 ILE A O 1
ATOM 1780 N N . HIS A 1 215 ? -1.220 -11.938 -5.098 1.00 82.88 215 HIS A N 1
ATOM 1781 C CA . HIS A 1 215 ? 0.204 -12.172 -5.292 1.00 82.88 215 HIS A CA 1
ATOM 1782 C C . HIS A 1 215 ? 1.015 -10.879 -5.299 1.00 82.88 215 HIS A C 1
ATOM 1784 O O . HIS A 1 215 ? 0.490 -9.773 -5.323 1.00 82.88 215 HIS A O 1
ATOM 1790 N N . GLY A 1 216 ? 2.329 -11.028 -5.305 1.00 83.06 216 GLY A N 1
ATOM 1791 C CA . GLY A 1 216 ? 3.329 -9.978 -5.283 1.00 83.06 216 GLY A CA 1
ATOM 1792 C C . GLY A 1 216 ? 4.094 -10.057 -6.585 1.00 83.06 216 GLY A C 1
ATOM 1793 O O . GLY A 1 216 ? 4.436 -11.135 -7.060 1.00 83.06 216 GLY A O 1
ATOM 1794 N N . VAL A 1 217 ? 4.323 -8.911 -7.199 1.00 80.50 217 VAL A N 1
ATOM 1795 C CA . VAL A 1 217 ? 4.874 -8.814 -8.541 1.00 80.50 217 VAL A CA 1
ATOM 1796 C C . VAL A 1 217 ? 6.172 -8.029 -8.473 1.00 80.50 217 VAL A C 1
ATOM 1798 O O . VAL A 1 217 ? 6.250 -6.987 -7.820 1.00 80.50 217 VAL A O 1
ATOM 1801 N N . GLN A 1 218 ? 7.200 -8.517 -9.163 1.00 76.94 218 GLN A N 1
ATOM 1802 C CA . GLN A 1 218 ? 8.461 -7.800 -9.264 1.00 76.94 218 GLN A CA 1
ATOM 1803 C C . GLN A 1 218 ? 8.415 -6.821 -10.440 1.00 76.94 218 GLN A C 1
ATOM 1805 O O . GLN A 1 218 ? 8.212 -7.202 -11.596 1.00 76.94 218 GLN A O 1
ATOM 1810 N N . PHE A 1 219 ? 8.612 -5.543 -10.128 1.00 71.88 219 PHE A N 1
ATOM 1811 C CA . PHE A 1 219 ? 8.712 -4.479 -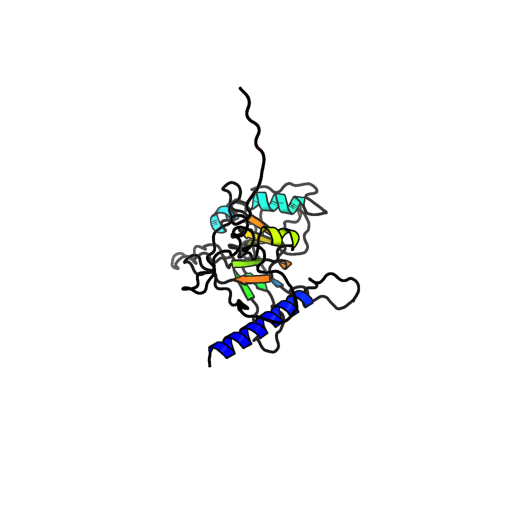11.116 1.00 71.88 219 PHE A CA 1
ATOM 1812 C C . PHE A 1 219 ? 10.171 -4.246 -11.497 1.00 71.88 219 PHE A C 1
ATOM 1814 O O . PHE A 1 219 ? 11.038 -4.174 -10.623 1.00 71.88 219 PHE A O 1
ATOM 1821 N N . ILE A 1 220 ? 10.440 -4.087 -12.791 1.00 74.19 220 ILE A N 1
ATOM 1822 C CA . ILE A 1 220 ? 11.741 -3.624 -13.267 1.00 74.19 220 ILE A CA 1
ATOM 1823 C C . ILE A 1 220 ? 11.637 -2.114 -13.520 1.00 74.19 220 ILE A C 1
ATOM 1825 O O . ILE A 1 220 ? 10.706 -1.687 -14.208 1.00 74.19 220 ILE A O 1
ATOM 1829 N N . PRO A 1 221 ? 12.584 -1.293 -13.019 1.00 61.03 221 PRO A N 1
ATOM 1830 C CA . PRO A 1 221 ? 12.534 0.174 -13.101 1.00 61.03 221 PRO A CA 1
ATOM 1831 C C . PRO A 1 221 ? 12.321 0.758 -14.506 1.00 61.03 221 PRO A C 1
ATOM 1833 O O . PRO A 1 221 ? 11.912 1.905 -14.640 1.00 61.03 221 PRO A O 1
ATOM 1836 N N . THR A 1 222 ? 12.547 -0.026 -15.560 1.00 70.25 222 THR A N 1
ATOM 1837 C CA . THR A 1 222 ? 12.339 0.347 -16.965 1.00 70.25 222 THR A CA 1
ATOM 1838 C C . THR A 1 222 ? 10.865 0.429 -17.390 1.00 70.25 222 THR A C 1
ATOM 1840 O O . THR A 1 222 ? 10.590 0.718 -18.554 1.00 70.25 222 THR A O 1
ATOM 1843 N N . GLY A 1 223 ? 9.907 0.193 -16.484 1.00 67.44 223 GLY A N 1
ATOM 1844 C CA . GLY A 1 223 ? 8.472 0.269 -16.791 1.00 67.44 223 GLY A CA 1
ATOM 1845 C C . GLY A 1 223 ? 7.834 -1.071 -17.164 1.00 67.44 223 GLY A C 1
ATOM 1846 O O . GLY A 1 223 ? 6.737 -1.099 -17.729 1.00 67.44 223 GLY A O 1
ATOM 1847 N N . TYR A 1 224 ? 8.528 -2.175 -16.892 1.00 67.94 224 TYR A N 1
ATOM 1848 C CA . TYR A 1 224 ? 8.113 -3.519 -17.276 1.00 67.94 224 TYR A CA 1
ATOM 1849 C C . TYR A 1 224 ? 7.852 -4.380 -16.046 1.00 67.94 224 TYR A C 1
ATOM 1851 O O . TYR A 1 224 ? 8.559 -4.301 -15.040 1.00 67.94 224 TYR A O 1
ATOM 1859 N N . VAL A 1 225 ? 6.837 -5.231 -16.151 1.00 62.03 225 VAL A N 1
ATOM 1860 C CA . VAL A 1 225 ? 6.506 -6.224 -15.132 1.00 62.03 225 VAL A CA 1
ATOM 1861 C C . VAL A 1 225 ? 6.904 -7.606 -15.618 1.00 62.03 225 VAL A C 1
ATOM 1863 O O . VAL A 1 225 ? 6.479 -8.052 -16.690 1.00 62.03 225 VAL A O 1
ATOM 1866 N N . VAL A 1 226 ? 7.683 -8.293 -14.784 1.00 62.06 226 VAL A N 1
ATOM 1867 C CA . VAL A 1 226 ? 7.899 -9.730 -14.914 1.00 62.06 226 VAL A CA 1
ATOM 1868 C C . VAL A 1 226 ? 6.765 -10.417 -14.182 1.00 62.06 226 VAL A C 1
ATOM 1870 O O . VAL A 1 226 ? 6.706 -10.426 -12.953 1.00 62.06 226 VAL A O 1
ATOM 1873 N N . MET A 1 227 ? 5.859 -11.012 -14.945 1.00 56.34 227 MET A N 1
ATOM 1874 C CA . MET A 1 227 ? 5.041 -12.075 -14.393 1.00 56.34 227 MET A CA 1
ATOM 1875 C C . MET A 1 227 ? 5.875 -13.346 -14.472 1.00 56.34 227 MET A C 1
ATOM 1877 O O . MET A 1 227 ? 6.171 -13.823 -15.562 1.00 56.34 227 MET A O 1
ATOM 1881 N N . HIS A 1 228 ? 6.234 -13.913 -13.319 1.00 52.03 228 HIS A N 1
ATOM 1882 C CA . HIS A 1 228 ? 6.764 -15.281 -13.249 1.00 52.03 228 HIS A CA 1
ATOM 1883 C C . HIS A 1 228 ? 5.694 -16.336 -13.570 1.00 52.03 228 HIS A C 1
ATOM 1885 O O . HIS A 1 228 ? 5.931 -17.533 -13.447 1.00 52.03 228 HIS A O 1
ATOM 1891 N N . TRP A 1 229 ? 4.527 -15.883 -14.025 1.00 45.38 229 TRP A N 1
ATOM 1892 C CA . TRP A 1 229 ? 3.497 -16.727 -14.557 1.00 45.38 229 TRP A CA 1
ATOM 1893 C C . TRP A 1 229 ? 3.848 -17.208 -15.962 1.00 45.38 229 TRP A C 1
ATOM 1895 O O . TRP A 1 229 ? 4.229 -16.407 -16.822 1.00 45.38 229 TRP A O 1
ATOM 1905 N N . PRO A 1 230 ? 3.653 -18.488 -16.260 1.00 35.53 230 PRO A N 1
ATOM 1906 C CA . PRO A 1 230 ? 3.636 -18.938 -17.631 1.00 35.53 230 PRO A CA 1
ATOM 1907 C C . PRO A 1 230 ? 2.435 -18.376 -18.388 1.00 35.53 230 PRO A C 1
ATOM 1909 O O . PRO A 1 230 ? 1.295 -18.810 -18.240 1.00 35.53 230 PRO A O 1
ATOM 1912 N N . ILE A 1 231 ? 2.709 -17.427 -19.273 1.00 39.97 231 ILE A N 1
ATOM 1913 C CA . ILE A 1 231 ? 1.760 -17.018 -20.303 1.00 39.97 231 ILE A CA 1
ATOM 1914 C C . ILE A 1 231 ? 1.691 -18.168 -21.313 1.00 39.97 231 ILE A C 1
ATOM 1916 O O . ILE A 1 231 ? 2.479 -18.233 -22.263 1.00 39.97 231 ILE A O 1
ATOM 1920 N N . VAL A 1 232 ? 0.780 -19.116 -21.098 1.00 37.50 232 VAL A N 1
ATOM 1921 C CA . VAL A 1 232 ? 0.446 -20.117 -22.111 1.00 37.50 232 VAL A CA 1
ATOM 1922 C C . VAL A 1 232 ? -0.290 -19.386 -23.233 1.00 37.50 232 VAL A C 1
ATOM 1924 O O . VAL A 1 232 ? -1.485 -19.130 -23.170 1.00 37.50 232 VAL A O 1
ATOM 1927 N N . SER A 1 233 ? 0.453 -19.004 -24.270 1.00 37.38 233 SER A N 1
ATOM 1928 C CA . SER A 1 233 ? -0.123 -18.608 -25.553 1.00 37.38 233 SER A CA 1
ATOM 1929 C C . SER A 1 233 ? -0.418 -19.882 -26.342 1.00 37.38 233 SER A C 1
ATOM 1931 O O . SER A 1 233 ? 0.431 -20.394 -27.073 1.00 37.38 233 SER A O 1
ATOM 1933 N N . THR A 1 234 ? -1.616 -20.443 -26.177 1.00 33.66 234 THR A N 1
ATOM 1934 C CA . THR A 1 234 ? -2.114 -21.494 -27.072 1.00 33.66 234 THR A CA 1
ATOM 1935 C C . THR A 1 234 ? -2.476 -20.864 -28.414 1.00 33.66 234 THR A C 1
ATOM 1937 O O . THR A 1 234 ? -3.592 -20.422 -28.655 1.00 33.66 234 THR A O 1
ATOM 1940 N N . SER A 1 235 ? -1.497 -20.822 -29.315 1.00 38.75 235 SER A N 1
ATOM 1941 C CA . SER A 1 235 ? -1.752 -20.718 -30.752 1.00 38.75 235 SER A CA 1
ATOM 1942 C C . SER A 1 235 ? -1.424 -22.065 -31.378 1.00 38.75 235 SER A C 1
ATOM 1944 O O . SER A 1 235 ? -0.261 -22.346 -31.641 1.00 38.75 235 SER A O 1
ATOM 1946 N N . THR A 1 236 ? -2.423 -22.943 -31.489 1.00 35.78 236 THR A N 1
ATOM 1947 C CA . THR A 1 236 ? -2.726 -23.794 -32.660 1.00 35.78 236 THR A CA 1
ATOM 1948 C C . THR A 1 236 ? -3.781 -24.849 -32.308 1.00 35.78 236 THR A C 1
ATOM 1950 O O . THR A 1 236 ? -3.563 -25.706 -31.465 1.00 35.78 236 THR A O 1
ATOM 1953 N N . SER A 1 237 ? -4.921 -24.714 -32.991 1.00 34.78 237 SER A N 1
ATOM 1954 C CA . SER A 1 237 ? -5.826 -25.732 -33.540 1.00 34.78 237 SER A CA 1
ATOM 1955 C C . SER A 1 237 ? -6.216 -26.980 -32.728 1.00 34.78 237 SER A C 1
ATOM 1957 O O . SER A 1 237 ? -5.402 -27.848 -32.430 1.00 34.78 237 SER A O 1
ATOM 1959 N N . THR A 1 238 ? -7.546 -27.130 -32.634 1.00 35.81 238 THR A N 1
ATOM 1960 C CA . THR A 1 238 ? -8.347 -28.370 -32.551 1.00 35.81 238 THR A CA 1
ATOM 1961 C C . THR A 1 238 ? -8.311 -29.166 -31.245 1.00 35.81 238 THR A C 1
ATOM 1963 O O . THR A 1 238 ? -7.632 -30.181 -31.140 1.00 35.81 238 THR A O 1
ATOM 1966 N N . SER A 1 239 ? -9.158 -28.780 -30.282 1.00 29.06 239 SER A N 1
ATOM 1967 C CA . SER A 1 239 ? -10.382 -29.533 -29.925 1.00 29.06 239 SER A CA 1
ATOM 1968 C C . SER A 1 239 ? -11.160 -28.817 -28.810 1.00 29.06 239 SER A C 1
ATOM 1970 O O . SER A 1 239 ? -10.601 -28.088 -27.998 1.00 29.06 239 SER A O 1
ATOM 1972 N N . THR A 1 240 ? -12.475 -28.970 -28.858 1.00 37.00 240 THR A N 1
ATOM 1973 C CA . THR A 1 240 ? -13.541 -28.191 -28.220 1.00 37.00 240 THR A CA 1
ATOM 1974 C C . THR A 1 240 ? -13.445 -28.092 -26.694 1.00 37.00 240 THR A C 1
ATOM 1976 O O . THR A 1 240 ? -13.602 -29.099 -26.019 1.00 37.00 240 THR A O 1
ATOM 1979 N N . LEU A 1 241 ? -13.262 -26.873 -26.170 1.00 26.53 241 LEU A N 1
ATOM 1980 C CA . LEU A 1 241 ? -13.808 -26.348 -24.906 1.00 26.53 241 LEU A CA 1
ATOM 1981 C C . LEU A 1 241 ? -13.589 -24.824 -24.911 1.00 26.53 241 LEU A C 1
ATOM 1983 O O . LEU A 1 241 ? -12.475 -24.318 -24.786 1.00 26.53 241 LEU A O 1
ATOM 1987 N N . THR A 1 242 ? -14.662 -24.092 -25.175 1.00 25.67 242 THR A N 1
ATOM 1988 C CA . THR A 1 242 ? -14.670 -22.653 -25.448 1.00 25.67 242 THR A CA 1
ATOM 1989 C C . THR A 1 242 ? -14.672 -21.862 -24.138 1.00 25.67 242 THR A C 1
ATOM 1991 O O . THR A 1 242 ? -15.697 -21.800 -23.471 1.00 25.67 242 THR A O 1
ATOM 1994 N N . PHE A 1 243 ? -13.563 -21.201 -23.792 1.00 26.28 243 PHE A N 1
ATOM 1995 C CA . PHE A 1 243 ? -13.556 -20.101 -22.818 1.00 26.28 243 PHE A CA 1
ATOM 1996 C C . PHE A 1 243 ? -12.782 -18.901 -23.377 1.00 26.28 243 PHE A C 1
ATOM 1998 O O . PHE A 1 243 ? -11.677 -19.014 -23.907 1.00 26.28 243 PHE A O 1
ATOM 2005 N N . ALA A 1 244 ? -13.447 -17.748 -23.344 1.00 30.19 244 ALA A N 1
ATOM 2006 C CA . ALA A 1 244 ? -13.126 -16.558 -24.112 1.00 30.19 244 ALA A CA 1
ATOM 2007 C C . ALA A 1 244 ? -11.885 -15.817 -23.587 1.00 30.19 244 ALA A C 1
ATOM 2009 O O . ALA A 1 244 ? -11.913 -15.240 -22.506 1.00 30.19 244 ALA A O 1
ATOM 2010 N N . PHE A 1 245 ? -10.828 -15.747 -24.402 1.00 27.92 245 PHE A N 1
ATOM 2011 C CA . PHE A 1 245 ? -9.717 -14.804 -24.193 1.00 27.92 245 PHE A CA 1
ATOM 2012 C C . PHE A 1 245 ? -9.273 -14.053 -25.465 1.00 27.92 245 PHE A C 1
ATOM 2014 O O . PHE A 1 245 ? -8.338 -13.261 -25.410 1.00 27.92 245 PHE A O 1
ATOM 2021 N N . LEU A 1 246 ? -9.945 -14.239 -26.614 1.00 29.88 246 LEU A N 1
ATOM 2022 C CA . LEU A 1 246 ? -9.522 -13.634 -27.893 1.00 29.88 246 LEU A CA 1
ATOM 2023 C C . LEU A 1 246 ? -10.608 -12.899 -28.703 1.00 29.88 246 LEU A C 1
ATOM 2025 O O . LEU A 1 246 ? -10.288 -12.324 -29.739 1.00 29.88 246 LEU A O 1
ATOM 2029 N N . ASN A 1 247 ? -11.856 -12.796 -28.235 1.00 27.17 247 ASN A N 1
ATOM 2030 C CA . ASN A 1 247 ? -12.922 -12.174 -29.044 1.00 27.17 247 ASN A CA 1
ATOM 2031 C C . ASN A 1 247 ? -12.977 -10.634 -29.020 1.00 27.17 247 ASN A C 1
ATOM 2033 O O . ASN A 1 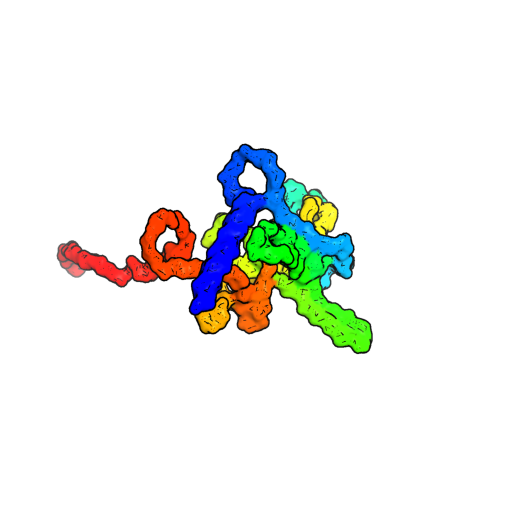247 ? -13.791 -10.061 -29.732 1.00 27.17 247 ASN A O 1
ATOM 2037 N N . SER A 1 248 ? -12.103 -9.938 -28.284 1.00 30.59 248 SER A N 1
ATOM 2038 C CA . SER A 1 248 ? -12.125 -8.460 -28.252 1.00 30.59 248 SER A CA 1
ATOM 2039 C C . SER A 1 248 ? -11.193 -7.789 -29.278 1.00 30.59 248 SER A C 1
ATOM 2041 O O . SER A 1 248 ? -11.296 -6.593 -29.521 1.00 30.59 248 SER A O 1
ATOM 2043 N N . ILE A 1 249 ? -10.302 -8.541 -29.940 1.00 35.53 249 ILE A N 1
ATOM 2044 C CA . ILE A 1 249 ? -9.374 -7.974 -30.944 1.00 35.53 249 ILE A CA 1
ATOM 2045 C C . ILE A 1 249 ? -9.875 -8.198 -32.389 1.00 35.53 249 ILE A C 1
ATOM 2047 O O . ILE A 1 249 ? -9.467 -7.482 -33.298 1.00 35.53 249 ILE A O 1
ATOM 2051 N N . GLY A 1 250 ? -10.820 -9.120 -32.612 1.00 28.91 250 GLY A N 1
ATOM 2052 C CA . GLY A 1 250 ? -11.355 -9.438 -33.946 1.00 28.91 250 GLY A CA 1
ATOM 2053 C C . GLY A 1 250 ? -12.506 -8.553 -34.451 1.00 28.91 250 GLY A C 1
ATOM 2054 O O . GLY A 1 250 ? -12.787 -8.568 -35.643 1.00 28.91 250 GLY A O 1
ATOM 2055 N N . TYR A 1 251 ? -13.158 -7.760 -33.593 1.00 29.70 251 TYR A N 1
ATOM 2056 C CA . TYR A 1 251 ? -14.391 -7.040 -33.963 1.00 29.70 251 TYR A CA 1
ATOM 2057 C C . TYR A 1 251 ? -14.194 -5.631 -34.557 1.00 29.70 251 TYR A C 1
ATOM 2059 O O . TYR A 1 251 ? -15.175 -4.994 -34.927 1.00 29.70 251 TYR A O 1
ATOM 2067 N N . ILE A 1 252 ? -12.956 -5.140 -34.703 1.00 36.28 252 ILE A N 1
ATOM 2068 C CA . ILE A 1 252 ? -12.686 -3.801 -35.278 1.00 36.28 252 ILE A CA 1
ATOM 2069 C C . ILE A 1 252 ? -12.201 -3.864 -36.745 1.00 36.28 252 ILE A C 1
ATOM 2071 O O . ILE A 1 252 ? -12.184 -2.847 -37.428 1.00 36.28 252 ILE A O 1
ATOM 2075 N N . LEU A 1 253 ? -11.890 -5.047 -37.292 1.00 33.22 253 LEU A N 1
ATOM 2076 C CA . LEU A 1 253 ? -11.378 -5.190 -38.669 1.00 33.22 253 LEU A CA 1
ATOM 2077 C C . LEU A 1 253 ? -12.268 -6.021 -39.612 1.00 33.22 253 LEU A C 1
ATOM 2079 O O . LEU A 1 253 ? -11.784 -6.513 -40.625 1.00 33.22 253 LEU A O 1
ATOM 2083 N N . SER A 1 254 ? -13.568 -6.161 -39.325 1.00 34.38 254 SER A N 1
ATOM 2084 C CA . SER A 1 254 ? -14.486 -6.942 -40.179 1.00 34.38 254 SER A CA 1
ATOM 2085 C C . SER A 1 254 ? -15.770 -6.208 -40.591 1.00 34.38 254 SER A C 1
ATOM 2087 O O . SER A 1 254 ? -16.750 -6.850 -40.929 1.00 34.38 254 SER A O 1
ATOM 2089 N N . ASN A 1 255 ? -15.767 -4.869 -40.621 1.00 33.12 255 ASN A N 1
ATOM 2090 C CA . ASN A 1 255 ? -16.881 -4.071 -41.168 1.00 33.12 255 ASN A CA 1
ATOM 2091 C C . ASN A 1 255 ? -16.439 -3.106 -42.280 1.00 33.12 255 ASN A C 1
ATOM 2093 O O . ASN A 1 255 ? -16.914 -1.979 -42.368 1.00 33.12 255 ASN A O 1
ATOM 2097 N N . HIS A 1 256 ? -15.517 -3.537 -43.140 1.00 43.69 256 HIS A N 1
ATOM 2098 C CA . HIS A 1 256 ? -15.235 -2.836 -44.393 1.00 43.69 256 HIS A CA 1
ATOM 2099 C C . HIS A 1 256 ? -14.746 -3.826 -45.461 1.00 43.69 256 HIS A C 1
ATOM 2101 O O . HIS A 1 256 ? -13.560 -3.869 -45.760 1.00 43.69 256 HIS A O 1
ATOM 2107 N N . ALA A 1 257 ? -15.651 -4.653 -46.002 1.00 32.84 257 ALA A N 1
ATOM 2108 C CA . ALA A 1 257 ? -15.565 -5.167 -47.377 1.00 32.84 257 ALA A CA 1
ATOM 2109 C C . ALA A 1 257 ? -16.785 -6.032 -47.768 1.00 32.84 257 ALA A C 1
ATOM 2111 O O . ALA A 1 257 ? -17.064 -7.038 -47.125 1.00 32.84 257 ALA A O 1
ATOM 2112 N N . CYS A 1 258 ? -17.368 -5.664 -48.914 1.00 33.62 258 CYS A N 1
ATOM 2113 C CA . CYS A 1 258 ? -18.165 -6.441 -49.879 1.00 33.62 258 CYS A CA 1
ATOM 2114 C C . CYS A 1 258 ? -19.700 -6.567 -49.771 1.00 33.62 258 CYS A C 1
ATOM 2116 O O . CYS A 1 258 ? -20.246 -7.108 -48.816 1.00 33.62 258 CYS A O 1
ATOM 2118 N N . GLY A 1 259 ? -20.329 -6.165 -50.891 1.00 29.89 259 GLY A N 1
ATOM 2119 C CA . GLY A 1 259 ? -21.711 -6.396 -51.334 1.00 29.89 259 GLY A CA 1
ATOM 2120 C C . GLY A 1 259 ? -22.407 -5.080 -51.717 1.00 29.89 259 GLY A C 1
ATOM 2121 O O . GLY A 1 259 ? -23.038 -4.477 -50.860 1.00 29.89 259 GLY A O 1
ATOM 2122 N N . GLU A 1 260 ? -22.194 -4.461 -52.893 1.00 33.66 260 GLU A N 1
ATOM 2123 C CA . GLU A 1 260 ? -22.828 -4.809 -54.195 1.00 33.66 260 GLU A CA 1
ATOM 2124 C C . GLU A 1 260 ? -24.269 -5.330 -54.017 1.00 33.66 260 GLU A C 1
ATOM 2126 O O . GLU A 1 260 ? -24.464 -6.329 -53.342 1.00 33.66 260 GLU A O 1
ATOM 2131 N N . GLY A 1 261 ? -25.354 -4.776 -54.562 1.00 34.28 261 GLY A N 1
ATOM 2132 C CA . GLY A 1 261 ? -25.624 -3.696 -55.507 1.00 34.28 261 GLY A CA 1
ATOM 2133 C C . GLY A 1 261 ? -27.133 -3.723 -55.847 1.00 34.28 261 GLY A C 1
ATOM 2134 O O . GLY A 1 261 ? -27.878 -4.524 -55.289 1.00 34.28 261 GLY A O 1
ATOM 2135 N N . VAL A 1 262 ? -27.534 -2.917 -56.838 1.00 35.22 262 VAL A N 1
ATOM 2136 C CA . VAL A 1 262 ? -28.817 -2.917 -57.588 1.00 35.22 262 VAL A CA 1
ATOM 2137 C C . VAL A 1 262 ? -29.928 -1.949 -57.123 1.00 35.22 262 VAL A C 1
ATOM 2139 O O . VAL A 1 262 ? -30.692 -2.225 -56.209 1.00 35.22 262 VAL A O 1
ATOM 2142 N N . GLY A 1 263 ? -30.104 -0.885 -57.924 1.00 34.75 263 GLY A N 1
ATOM 2143 C CA . GLY A 1 263 ? -31.395 -0.565 -58.556 1.00 34.75 263 GLY A CA 1
ATOM 2144 C C . GLY A 1 263 ? -32.225 0.582 -57.971 1.00 34.75 263 GLY A C 1
ATOM 2145 O O . GLY A 1 263 ? -32.853 0.427 -56.934 1.00 34.75 263 GLY A O 1
ATOM 2146 N N . GLY A 1 264 ? -32.347 1.692 -58.712 1.00 30.97 264 GLY A N 1
ATOM 2147 C CA . GLY A 1 264 ? -33.396 2.684 -58.449 1.00 30.97 264 GLY A CA 1
ATOM 2148 C C . GLY A 1 264 ? -33.231 4.019 -59.171 1.00 30.97 264 GLY A C 1
ATOM 2149 O O . GLY A 1 264 ? -32.909 5.022 -58.548 1.00 30.97 264 GLY A O 1
ATOM 2150 N N . TRP A 1 265 ? -33.464 4.033 -60.484 1.00 39.06 265 TRP A N 1
ATOM 2151 C CA . TRP A 1 265 ? -33.786 5.243 -61.248 1.00 39.06 265 TRP A CA 1
ATOM 2152 C C . TRP A 1 265 ? -35.004 5.959 -60.648 1.00 39.06 265 TRP A C 1
ATOM 2154 O O . TRP A 1 265 ? -36.026 5.299 -60.533 1.00 39.06 265 TRP A O 1
ATOM 2164 N N . VAL A 1 266 ? -34.938 7.277 -60.415 1.00 36.03 266 VAL A N 1
ATOM 2165 C CA . VAL A 1 266 ? -35.983 8.262 -60.787 1.00 36.03 266 VAL A CA 1
ATOM 2166 C C . VAL A 1 266 ? -35.319 9.643 -60.870 1.00 36.03 266 VAL A C 1
ATOM 2168 O O . VAL A 1 266 ? -34.799 10.148 -59.880 1.00 36.03 266 VAL A O 1
ATOM 2171 N N . GLY A 1 267 ? -35.337 10.255 -62.054 1.00 42.72 267 GLY A N 1
ATOM 2172 C CA . GLY A 1 267 ? -35.106 11.689 -62.209 1.00 42.72 267 GLY A CA 1
ATOM 2173 C C . GLY A 1 267 ? -36.416 12.463 -62.080 1.00 42.72 267 GLY A C 1
ATOM 2174 O O . GLY A 1 267 ? -37.464 11.920 -62.410 1.00 42.72 267 GLY A O 1
ATOM 2175 N N . CYS A 1 268 ? -36.354 13.723 -61.646 1.00 38.00 268 CYS A N 1
ATOM 2176 C CA . CYS A 1 268 ? -37.202 14.805 -62.154 1.00 38.00 268 CYS A CA 1
ATOM 2177 C C . CYS A 1 268 ? -36.842 16.154 -61.506 1.00 38.00 268 CYS A C 1
ATOM 2179 O O . CYS A 1 268 ? -36.950 16.290 -60.293 1.00 38.00 268 CYS A O 1
ATOM 2181 N N . LYS A 1 269 ? -36.571 17.118 -62.400 1.00 44.50 269 LYS A N 1
ATOM 2182 C CA . LYS A 1 269 ? -36.559 18.589 -62.283 1.00 44.50 269 LYS A CA 1
ATOM 2183 C C . LYS A 1 269 ? -35.462 19.266 -61.469 1.00 44.50 269 LYS A C 1
ATOM 2185 O O . LYS A 1 269 ? -35.473 19.177 -60.229 1.00 44.50 269 LYS A O 1
#

Secondary structure (DSSP, 8-state):
-HHHHHHHHHHHHHHHHHHHHHHTT-S-------------EEE-SS-SEEEEEHHHHHHHH--TTHHHHHHHHHHHSTT--SS----TT-EEEEESEEEE-PPPBTTB----EEEEEE--B---TTSPPBPPEE-EEEE---HHHHHHH-S-EEEEEEEE---GGG---SS-EEEEEEBP----EETTTTEEE--B-EETTEE-EEEEEGGGEEEEEEEETTTEEE--S------S--------SSTTTSTTSSSS-------------